Protein AF-A0A940TED7-F1 (afdb_monomer)

Foldseek 3Di:
DQQALLSDDPVPPPLCVFFVDPGRGPPPDPPPCVVVPDDPSNVCCVVPPSPLVDDPPPPDRPRDPSSVCSVCVSVVLVVVLVVLLVLLLLLLVLLVLQLLLLVLQVQLVVLCPPPHDPVSNVSSVVSNVSSVVSNLVSLVSLVVPDVLSVVLNVLVVLLVVLVVVCVVVVDPVSVVVSLVSVLSSLLSVLQSVLVNCCVQDNVLSVLSVVLNVLQSVLSVCVVCLVVVCVVCVVVPPVNVVSVVVSVVSNVVSSVSSSVSSVVSSVSSNVSSVNSRD

Solvent-accessible surface area (backbone atoms only — not comparable to full-atom values): 14625 Å² total; per-residue (Å²): 132,71,69,15,79,82,66,52,61,64,90,76,39,76,60,32,80,70,33,64,50,89,58,61,65,53,62,89,62,89,79,67,59,87,81,49,88,80,40,73,54,61,53,47,34,67,77,65,41,88,52,51,87,53,48,86,89,73,81,64,72,78,62,45,71,65,59,75,39,58,85,53,45,62,61,51,50,48,50,52,34,52,49,51,28,53,51,22,50,45,50,22,50,25,33,53,32,42,47,53,16,51,53,24,38,54,49,13,58,61,34,54,39,88,86,49,59,76,71,40,39,54,52,11,51,52,25,40,53,51,14,53,53,29,42,52,54,20,43,60,63,37,42,85,74,40,72,42,30,43,52,16,48,54,31,46,53,50,21,51,53,27,49,53,49,17,69,75,67,66,36,64,69,44,41,53,51,19,53,53,33,44,52,54,15,52,51,31,41,29,52,28,53,15,61,71,26,47,86,76,40,55,68,60,14,53,50,32,52,55,45,37,57,54,41,53,50,36,51,51,51,60,73,47,37,68,63,49,44,66,65,24,62,81,52,56,70,58,36,56,54,54,51,53,51,51,52,52,50,40,50,52,40,52,52,52,49,45,53,50,35,54,53,50,23,53,50,25,53,50,49,32,58,55,59,48,82

Structure (mmCIF, N/CA/C/O backbone):
data_AF-A0A940TED7-F1
#
_entry.id   AF-A0A940TED7-F1
#
loop_
_atom_site.group_PDB
_atom_site.id
_atom_site.type_symbol
_atom_site.label_atom_id
_atom_site.label_alt_id
_atom_site.label_comp_id
_atom_site.label_asym_id
_atom_site.label_entity_id
_atom_site.label_seq_id
_atom_site.pdbx_PDB_ins_code
_atom_site.Cartn_x
_atom_site.Cartn_y
_atom_site.Cartn_z
_atom_site.occupancy
_atom_site.B_iso_or_equiv
_atom_site.auth_seq_id
_atom_site.auth_comp_id
_atom_site.auth_asym_id
_atom_site.auth_atom_id
_atom_site.pdbx_PDB_model_num
ATOM 1 N N . MET A 1 1 ? 35.240 -1.780 -45.747 1.00 37.94 1 MET A N 1
ATOM 2 C CA . MET A 1 1 ? 35.500 -2.424 -44.438 1.00 37.94 1 MET A CA 1
ATOM 3 C C . MET A 1 1 ? 34.366 -2.046 -43.488 1.00 37.94 1 MET A C 1
ATOM 5 O O . MET A 1 1 ? 34.163 -0.860 -43.283 1.00 37.94 1 MET A O 1
ATOM 9 N N . LYS A 1 2 ? 33.570 -3.001 -42.979 1.00 49.69 2 LYS A N 1
ATOM 10 C CA . LYS A 1 2 ? 32.495 -2.706 -42.006 1.00 49.69 2 LYS A CA 1
ATOM 11 C C . LYS A 1 2 ? 33.137 -2.453 -40.626 1.00 49.69 2 LYS A C 1
ATOM 13 O O . LYS A 1 2 ? 33.656 -3.392 -40.028 1.00 49.69 2 LYS A O 1
ATOM 18 N N . GLU A 1 3 ? 33.125 -1.208 -40.140 1.00 48.56 3 GLU A N 1
ATOM 19 C CA . GLU A 1 3 ? 33.692 -0.810 -38.827 1.00 48.56 3 GLU A CA 1
ATOM 20 C C . GLU A 1 3 ? 32.965 -1.446 -37.626 1.00 48.56 3 GLU A C 1
ATOM 22 O O . GLU A 1 3 ? 33.520 -1.571 -36.536 1.00 48.56 3 GLU A O 1
ATOM 27 N N . SER A 1 4 ? 31.716 -1.873 -37.816 1.00 54.31 4 SER A N 1
ATOM 28 C CA . SER A 1 4 ? 30.869 -2.463 -36.780 1.00 54.31 4 SER A CA 1
ATOM 29 C C . SER A 1 4 ? 30.086 -3.664 -37.314 1.00 54.31 4 SER A C 1
ATOM 31 O O . SER A 1 4 ? 29.808 -3.764 -38.513 1.00 54.31 4 SER A O 1
ATOM 33 N N . ILE A 1 5 ? 29.674 -4.557 -36.411 1.00 52.44 5 ILE A N 1
ATOM 34 C CA . ILE A 1 5 ? 28.882 -5.761 -36.737 1.00 52.44 5 ILE A CA 1
ATOM 35 C C . ILE A 1 5 ? 27.509 -5.385 -37.337 1.00 52.44 5 ILE A C 1
ATOM 37 O O . ILE A 1 5 ? 26.945 -6.124 -38.144 1.00 52.44 5 ILE A O 1
ATOM 41 N N . CYS A 1 6 ? 26.979 -4.204 -36.998 1.00 53.28 6 CYS A N 1
ATOM 42 C CA . CYS A 1 6 ? 25.727 -3.681 -37.549 1.00 53.28 6 CYS A CA 1
ATOM 43 C C . CYS A 1 6 ? 25.898 -2.877 -38.854 1.00 53.28 6 CYS A C 1
ATOM 45 O O . CYS A 1 6 ? 24.900 -2.438 -39.420 1.00 53.28 6 CYS A O 1
ATOM 47 N N . GLY A 1 7 ? 27.129 -2.682 -39.347 1.00 55.06 7 GLY A N 1
ATOM 48 C CA . GLY A 1 7 ? 27.414 -1.945 -40.584 1.00 55.06 7 GLY A CA 1
ATOM 49 C C . GLY A 1 7 ? 27.275 -0.419 -40.485 1.00 55.06 7 GLY A C 1
ATOM 50 O O . GLY A 1 7 ? 27.446 0.257 -41.494 1.00 55.06 7 GLY A O 1
ATOM 51 N N . LYS A 1 8 ? 26.990 0.129 -39.294 1.00 57.09 8 LYS A N 1
ATOM 52 C CA . LYS A 1 8 ? 26.880 1.577 -39.025 1.00 57.09 8 LYS A CA 1
ATOM 53 C C . LYS A 1 8 ? 28.090 2.069 -38.235 1.00 57.09 8 LYS A C 1
ATOM 55 O O . LYS A 1 8 ? 28.520 1.390 -37.303 1.00 57.09 8 LYS A O 1
ATOM 60 N N . SER A 1 9 ? 28.637 3.239 -38.557 1.00 57.00 9 SER A N 1
ATOM 61 C CA . SER A 1 9 ? 29.777 3.756 -37.793 1.00 57.00 9 SER A CA 1
ATOM 62 C C . SER A 1 9 ? 29.352 4.093 -36.362 1.00 57.00 9 SER A C 1
ATOM 64 O O . SER A 1 9 ? 28.375 4.807 -36.127 1.00 57.00 9 SER A O 1
ATOM 66 N N . CYS A 1 10 ? 30.068 3.541 -35.382 1.00 55.16 10 CYS A N 1
ATOM 67 C CA . CYS A 1 10 ? 29.720 3.716 -33.976 1.00 55.16 10 CYS A CA 1
ATOM 68 C C . CYS A 1 10 ? 29.953 5.162 -33.502 1.00 55.16 10 CYS A C 1
ATOM 70 O O . CYS A 1 10 ? 29.303 5.590 -32.553 1.00 55.16 10 CYS A O 1
ATOM 72 N N . SER A 1 11 ? 30.856 5.911 -34.144 1.00 55.47 11 SER A N 1
ATOM 73 C CA . SER A 1 11 ? 31.136 7.327 -33.854 1.00 55.47 11 SER A CA 1
ATOM 74 C C . SER A 1 11 ? 29.992 8.260 -34.266 1.00 55.47 11 SER A C 1
ATOM 76 O O . SER A 1 11 ? 29.779 9.274 -33.612 1.00 55.47 11 SER A O 1
ATOM 78 N N . LEU A 1 12 ? 29.218 7.886 -35.290 1.00 54.84 12 LEU A N 1
ATOM 79 C CA . LEU A 1 12 ? 28.071 8.647 -35.805 1.00 54.84 12 LEU A CA 1
ATOM 80 C C . LEU A 1 12 ? 26.735 8.257 -35.146 1.00 54.84 12 LEU A C 1
ATOM 82 O O . LEU A 1 12 ? 25.686 8.814 -35.465 1.00 54.84 12 LEU A O 1
ATOM 86 N N . CYS A 1 13 ? 26.744 7.285 -34.232 1.00 56.12 13 CYS A N 1
ATOM 87 C CA . CYS A 1 13 ? 25.541 6.841 -33.540 1.00 56.12 13 CYS A CA 1
ATOM 88 C C . CYS A 1 13 ? 25.190 7.818 -32.407 1.00 56.12 13 CYS A C 1
ATOM 90 O O . CYS A 1 13 ? 25.780 7.759 -31.328 1.00 56.12 13 CYS A O 1
ATOM 92 N N . GLY A 1 14 ? 24.201 8.690 -32.629 1.00 56.28 14 GLY A N 1
ATOM 93 C CA . GLY A 1 14 ? 23.725 9.652 -31.620 1.00 56.28 14 GLY A CA 1
ATOM 94 C C . GLY A 1 14 ? 23.227 9.007 -30.317 1.00 56.28 14 GLY A C 1
ATOM 95 O O . GLY A 1 14 ? 23.235 9.644 -29.264 1.00 56.28 14 GLY A O 1
ATOM 96 N N . ASP A 1 15 ? 22.865 7.724 -30.359 1.00 52.28 15 ASP A N 1
ATOM 97 C CA . ASP A 1 15 ? 22.437 6.951 -29.191 1.00 52.28 15 ASP A CA 1
ATOM 98 C C . ASP A 1 15 ? 23.617 6.467 -28.326 1.00 52.28 15 ASP A C 1
ATOM 100 O O . ASP A 1 15 ? 23.429 6.135 -27.156 1.00 52.28 15 ASP A O 1
ATOM 104 N N . LYS A 1 16 ? 24.851 6.464 -28.857 1.00 51.59 16 LYS A N 1
ATOM 105 C CA . LYS A 1 16 ? 26.061 6.055 -28.121 1.00 51.59 16 LYS A CA 1
ATOM 106 C C . LYS A 1 16 ? 26.310 6.952 -26.909 1.00 51.59 16 LYS A C 1
ATOM 108 O O . LYS A 1 16 ? 26.521 6.451 -25.809 1.00 51.59 16 LYS A O 1
ATOM 113 N N . ALA A 1 17 ? 26.255 8.267 -27.121 1.00 52.53 17 ALA A N 1
ATOM 114 C CA . ALA A 1 17 ? 26.469 9.264 -26.075 1.00 52.53 17 ALA A CA 1
ATOM 115 C C . ALA A 1 17 ? 25.285 9.355 -25.098 1.00 52.53 17 ALA A C 1
ATOM 117 O O . ALA A 1 17 ? 25.481 9.666 -23.929 1.00 52.53 17 ALA A O 1
ATOM 118 N N . LYS A 1 18 ? 24.062 9.056 -25.561 1.00 49.16 18 LYS A N 1
ATOM 119 C CA . LYS A 1 18 ? 22.839 9.147 -24.747 1.00 49.16 18 LYS A CA 1
ATOM 120 C C . LYS A 1 18 ? 22.645 7.982 -23.771 1.00 49.16 18 LYS A C 1
ATOM 122 O O . LYS A 1 18 ? 21.986 8.186 -22.759 1.00 49.16 18 LYS A O 1
ATOM 127 N N . PHE A 1 19 ? 23.188 6.795 -24.067 1.00 49.97 19 PHE A N 1
ATOM 128 C CA . PHE A 1 19 ? 22.916 5.564 -23.302 1.00 49.97 19 PHE A CA 1
ATOM 129 C C . PHE A 1 19 ? 24.167 4.765 -22.913 1.00 49.97 19 PHE A C 1
ATOM 131 O O . PHE A 1 19 ? 24.083 3.551 -22.746 1.00 49.97 19 PHE A O 1
ATOM 138 N N . GLY A 1 20 ? 25.350 5.392 -22.886 1.00 47.78 20 GLY A N 1
ATOM 139 C CA . GLY A 1 20 ? 26.586 4.734 -22.429 1.00 47.78 20 GLY A CA 1
ATOM 140 C C . GLY A 1 20 ? 26.982 3.472 -23.213 1.00 47.78 20 GLY A C 1
ATOM 141 O O . GLY A 1 20 ? 27.698 2.613 -22.702 1.00 47.78 20 GLY A O 1
ATOM 142 N N . CYS A 1 21 ? 26.514 3.308 -24.455 1.00 47.47 21 CYS A N 1
ATOM 143 C CA . CYS A 1 21 ? 26.731 2.075 -25.204 1.00 47.47 21 CYS A CA 1
ATOM 144 C C . CYS A 1 21 ? 28.183 1.981 -25.705 1.00 47.47 21 CYS A C 1
ATOM 146 O O . CYS A 1 21 ? 28.656 2.845 -26.439 1.00 47.47 21 CYS A O 1
ATOM 148 N N . THR A 1 22 ? 28.877 0.883 -25.392 1.00 50.38 22 THR A N 1
ATOM 149 C CA . THR A 1 22 ? 30.259 0.616 -25.848 1.00 50.38 22 THR A CA 1
ATOM 150 C C . THR A 1 22 ? 30.382 0.357 -27.357 1.00 50.38 22 THR A C 1
ATOM 152 O O . THR A 1 22 ? 31.485 0.390 -27.899 1.00 50.38 22 THR A O 1
ATOM 155 N N . GLY A 1 23 ? 29.256 0.187 -28.060 1.00 50.28 23 GLY A N 1
ATOM 156 C CA . GLY A 1 23 ? 29.201 -0.043 -29.503 1.00 50.28 23 GLY A CA 1
ATOM 157 C C . GLY A 1 23 ? 29.301 -1.516 -29.903 1.00 50.28 23 GLY A C 1
ATOM 158 O O . GLY A 1 23 ? 29.886 -2.335 -29.203 1.00 50.28 23 GLY A O 1
ATOM 159 N N . CYS A 1 24 ? 28.747 -1.864 -31.069 1.00 50.00 24 CYS A N 1
ATOM 160 C CA . CYS A 1 24 ? 28.963 -3.169 -31.711 1.00 50.00 24 CYS A CA 1
ATOM 161 C C . CYS A 1 24 ? 30.308 -3.161 -32.456 1.00 50.00 24 CYS A C 1
ATOM 163 O O . CYS A 1 24 ? 30.336 -3.260 -33.685 1.00 50.00 24 CYS A O 1
ATOM 165 N N . LEU A 1 25 ? 31.407 -2.930 -31.733 1.00 51.62 25 LEU A N 1
ATOM 166 C CA . LEU A 1 25 ? 32.742 -2.818 -32.320 1.00 51.62 25 LEU A CA 1
ATOM 167 C C . LEU A 1 25 ? 33.134 -4.137 -32.992 1.00 51.62 25 LEU A C 1
ATOM 169 O O . LEU A 1 25 ? 32.979 -5.213 -32.419 1.00 51.62 25 LEU A O 1
ATOM 173 N N . ASN A 1 26 ? 33.631 -4.043 -34.223 1.00 45.97 26 ASN A N 1
ATOM 174 C CA . ASN A 1 26 ? 34.127 -5.188 -34.971 1.00 45.97 26 ASN A CA 1
ATOM 175 C C . ASN A 1 26 ? 35.573 -5.463 -34.528 1.00 45.97 26 ASN A C 1
ATOM 177 O O . ASN A 1 26 ? 36.521 -5.092 -35.217 1.00 45.97 26 ASN A O 1
ATOM 181 N N . THR A 1 27 ? 35.784 -6.029 -33.337 1.00 43.56 27 THR A N 1
ATOM 182 C CA . THR A 1 27 ? 37.143 -6.413 -32.936 1.00 43.56 27 THR A CA 1
ATOM 183 C C . THR A 1 27 ? 37.536 -7.664 -33.712 1.00 43.56 27 THR A C 1
ATOM 185 O O . THR A 1 27 ? 37.128 -8.774 -33.369 1.00 43.56 27 THR A O 1
ATOM 188 N N . ARG A 1 28 ? 38.325 -7.488 -34.780 1.00 38.44 28 ARG A N 1
ATOM 189 C CA . ARG A 1 28 ? 39.119 -8.578 -35.359 1.00 38.44 28 ARG A CA 1
ATOM 190 C C . ARG A 1 28 ? 40.031 -9.098 -34.246 1.00 38.44 28 ARG A C 1
ATOM 192 O O . ARG A 1 28 ? 40.962 -8.410 -33.847 1.00 38.44 28 ARG A O 1
ATOM 199 N N . GLY A 1 29 ? 39.693 -10.265 -33.708 1.00 38.06 29 GLY A N 1
ATOM 200 C CA . GLY A 1 29 ? 40.273 -10.809 -32.482 1.00 38.06 29 GLY A CA 1
ATOM 201 C C . GLY A 1 29 ? 39.212 -10.897 -31.390 1.00 38.06 29 GLY A C 1
ATOM 202 O O . GLY A 1 29 ? 38.916 -9.921 -30.705 1.00 38.06 29 GLY A O 1
ATOM 203 N N . PHE A 1 30 ? 38.638 -12.089 -31.239 1.00 45.16 30 PHE A N 1
ATOM 204 C CA . PHE A 1 30 ? 37.586 -12.473 -30.291 1.00 45.16 30 PHE A CA 1
ATOM 205 C C . PHE A 1 30 ? 38.031 -12.439 -28.807 1.00 45.16 30 PHE A C 1
ATOM 207 O O . PHE A 1 30 ? 37.635 -13.291 -28.021 1.00 45.16 30 PHE A O 1
ATOM 214 N N . ALA A 1 31 ? 38.867 -11.481 -28.399 1.00 37.12 31 ALA A N 1
ATOM 215 C CA . ALA A 1 31 ? 39.511 -11.475 -27.084 1.00 37.12 31 ALA A CA 1
ATOM 216 C C . ALA A 1 31 ? 38.740 -10.703 -25.996 1.00 37.12 31 ALA A C 1
ATOM 218 O O . ALA A 1 31 ? 38.994 -10.915 -24.819 1.00 37.12 31 ALA A O 1
ATOM 219 N N . ASN A 1 32 ? 37.765 -9.854 -26.347 1.00 39.94 32 ASN A N 1
ATOM 220 C CA . ASN A 1 32 ? 37.0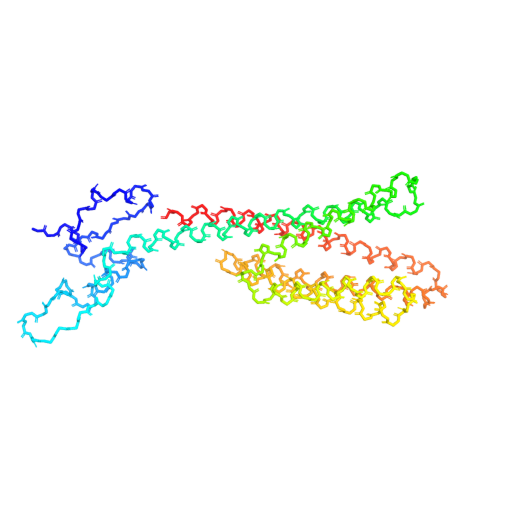30 -9.033 -25.366 1.00 39.94 32 ASN A CA 1
ATOM 221 C C . ASN A 1 32 ? 35.509 -9.265 -25.359 1.00 39.94 32 ASN A C 1
ATOM 223 O O . ASN A 1 32 ? 34.729 -8.385 -25.004 1.00 39.94 32 ASN A O 1
ATOM 227 N N . ILE A 1 33 ? 35.070 -10.485 -25.682 1.00 44.00 33 ILE A N 1
ATOM 228 C CA . ILE A 1 33 ? 33.656 -10.895 -25.592 1.00 44.00 33 ILE A CA 1
ATOM 229 C C . ILE A 1 33 ? 33.164 -10.990 -24.136 1.00 44.00 33 ILE A C 1
ATOM 231 O O . ILE A 1 33 ? 31.958 -10.954 -23.881 1.00 44.00 33 ILE A O 1
ATOM 235 N N . ALA A 1 34 ? 34.061 -10.988 -23.148 1.00 37.91 34 ALA A N 1
ATOM 236 C CA . ALA A 1 34 ? 33.687 -10.983 -21.734 1.00 37.91 34 ALA A CA 1
ATOM 237 C C . ALA A 1 34 ? 32.856 -9.747 -21.314 1.00 37.91 34 ALA A C 1
ATOM 239 O O . ALA A 1 34 ? 32.056 -9.846 -20.384 1.00 37.91 34 ALA A O 1
ATOM 240 N N . SER A 1 35 ? 32.951 -8.618 -22.033 1.00 41.56 35 SER A N 1
ATOM 241 C CA . SER A 1 35 ? 32.101 -7.433 -21.807 1.00 41.56 35 SER A CA 1
ATOM 242 C C . SER A 1 35 ? 30.802 -7.429 -22.636 1.00 41.56 35 SER A C 1
ATOM 244 O O . SER A 1 35 ? 29.943 -6.572 -22.442 1.00 41.56 35 SER A O 1
ATOM 246 N N . THR A 1 36 ? 30.611 -8.413 -23.528 1.00 43.25 36 THR A N 1
ATOM 247 C CA . THR A 1 36 ? 29.501 -8.492 -24.503 1.00 43.25 36 THR A CA 1
ATOM 248 C C . THR A 1 36 ? 28.316 -9.364 -24.075 1.00 43.25 36 THR A C 1
ATOM 250 O O . THR A 1 36 ? 27.506 -9.763 -24.913 1.00 43.25 36 THR A O 1
ATOM 253 N N . LYS A 1 37 ? 28.110 -9.594 -22.770 1.00 41.50 37 LYS A N 1
ATOM 254 C CA . LYS A 1 37 ? 26.894 -10.272 -22.262 1.00 41.50 37 LYS A CA 1
ATOM 255 C C . LYS A 1 37 ? 25.572 -9.540 -22.586 1.00 41.50 37 LYS A C 1
ATOM 257 O O . LYS A 1 37 ? 24.505 -10.038 -22.247 1.00 41.50 37 LYS A O 1
ATOM 262 N N . THR A 1 38 ? 25.607 -8.374 -23.234 1.00 50.75 38 THR A N 1
ATOM 263 C CA . THR A 1 38 ? 24.462 -7.461 -23.377 1.00 50.75 38 THR A CA 1
ATOM 264 C C . THR A 1 38 ? 24.015 -7.172 -24.814 1.00 50.75 38 THR A C 1
ATOM 266 O O . THR A 1 38 ? 22.993 -6.507 -24.981 1.00 50.75 38 THR A O 1
ATOM 269 N N . CYS A 1 39 ? 24.697 -7.660 -25.863 1.00 49.94 39 CYS A N 1
ATOM 270 C CA . CYS A 1 39 ? 24.289 -7.396 -27.254 1.00 49.94 39 CYS A CA 1
ATOM 271 C C . CYS A 1 39 ? 23.877 -8.675 -28.017 1.00 49.94 39 CYS A C 1
ATOM 273 O O . CYS A 1 39 ? 24.744 -9.412 -28.496 1.00 49.94 39 CYS A O 1
ATOM 275 N N . PRO A 1 40 ? 22.566 -8.915 -28.225 1.00 52.97 40 PRO A N 1
ATOM 276 C CA . PRO A 1 40 ? 22.059 -10.084 -28.952 1.00 52.97 40 PRO A CA 1
ATOM 277 C C . PRO A 1 40 ? 22.549 -10.199 -30.407 1.00 52.97 40 PRO A C 1
ATOM 279 O O . PRO A 1 40 ? 22.612 -11.303 -30.942 1.00 52.97 40 PRO A O 1
ATOM 282 N N . ILE A 1 41 ? 22.912 -9.080 -31.054 1.00 54.44 41 ILE A N 1
ATOM 283 C CA . ILE A 1 41 ? 23.462 -9.057 -32.424 1.00 54.44 41 ILE A CA 1
ATOM 284 C C . ILE A 1 41 ? 24.883 -9.606 -32.440 1.00 54.44 41 ILE A C 1
ATOM 286 O O . ILE A 1 41 ? 25.197 -10.445 -33.277 1.00 54.44 41 ILE A O 1
ATOM 290 N N . ALA A 1 42 ? 25.728 -9.140 -31.517 1.00 53.41 42 ALA A N 1
ATOM 291 C CA . ALA A 1 42 ? 27.108 -9.598 -31.400 1.00 53.41 42 ALA A CA 1
ATOM 292 C C . ALA A 1 42 ? 27.153 -11.088 -31.032 1.00 53.41 42 ALA A C 1
ATOM 294 O O . ALA A 1 42 ? 27.925 -11.834 -31.623 1.00 53.41 42 ALA A O 1
ATOM 295 N N . LEU A 1 43 ? 26.252 -11.538 -30.148 1.00 54.75 43 LEU A N 1
ATOM 296 C CA . LEU A 1 43 ? 26.096 -12.956 -29.825 1.00 54.75 43 LEU A CA 1
ATOM 297 C C . LEU A 1 43 ? 25.588 -13.777 -31.025 1.00 54.75 43 LEU A C 1
ATOM 299 O O . LEU A 1 43 ? 26.086 -14.874 -31.262 1.00 54.75 43 LEU A O 1
ATOM 303 N N . CYS A 1 44 ? 24.635 -13.257 -31.814 1.00 54.00 44 CYS A N 1
ATOM 304 C CA . CYS A 1 44 ? 24.185 -13.959 -33.021 1.00 54.00 44 CYS A CA 1
ATOM 305 C C . CYS A 1 44 ? 25.292 -14.043 -34.085 1.00 54.00 44 CYS A C 1
ATOM 307 O O . CYS A 1 44 ? 25.490 -15.107 -34.662 1.00 54.00 44 CYS A O 1
ATOM 309 N N . ALA A 1 45 ? 26.037 -12.957 -34.310 1.00 56.81 45 ALA A N 1
ATOM 310 C CA . ALA A 1 45 ? 27.154 -12.919 -35.255 1.00 56.81 45 ALA A CA 1
ATOM 311 C C . ALA A 1 45 ? 28.337 -13.794 -34.804 1.00 56.81 45 ALA A C 1
ATOM 313 O O . ALA A 1 45 ? 29.003 -14.393 -35.640 1.00 56.81 45 ALA A O 1
ATOM 314 N N . TYR A 1 46 ? 28.572 -13.914 -33.492 1.00 55.31 46 TYR A N 1
ATOM 315 C CA . TYR A 1 46 ? 29.551 -14.844 -32.924 1.00 55.31 46 TYR A CA 1
ATOM 316 C C . TYR A 1 46 ? 29.149 -16.304 -33.171 1.00 55.31 46 TYR A C 1
ATOM 318 O O . TYR A 1 46 ? 29.939 -17.080 -33.697 1.00 55.31 46 TYR A O 1
ATOM 326 N N . ASN A 1 47 ? 27.900 -16.662 -32.858 1.00 54.59 47 ASN A N 1
ATOM 327 C CA . ASN A 1 47 ? 27.424 -18.043 -32.968 1.00 54.59 47 ASN A CA 1
ATOM 328 C C . ASN A 1 47 ? 27.198 -18.510 -34.415 1.00 54.59 47 ASN A C 1
ATOM 330 O O . ASN A 1 47 ? 27.232 -19.710 -34.670 1.00 54.59 47 ASN A O 1
ATOM 334 N N . LYS A 1 48 ? 26.900 -17.597 -35.351 1.00 55.91 48 LYS A N 1
ATOM 335 C CA . LYS A 1 48 ? 26.514 -17.940 -36.734 1.00 55.91 48 LYS A CA 1
ATOM 336 C C . LYS A 1 48 ? 27.459 -17.404 -37.815 1.00 55.91 48 LYS A C 1
ATOM 338 O O . LYS A 1 48 ? 27.194 -17.612 -38.995 1.00 55.91 48 LYS A O 1
ATOM 343 N N . GLY A 1 49 ? 28.549 -16.745 -37.428 1.00 50.44 49 GLY A N 1
ATOM 344 C CA . GLY A 1 49 ? 29.469 -16.076 -38.346 1.00 50.44 49 GLY A CA 1
ATOM 345 C C . GLY A 1 49 ? 28.972 -14.697 -38.801 1.00 50.44 49 GLY A C 1
ATOM 346 O O . GLY A 1 49 ? 27.789 -14.358 -38.715 1.00 50.44 49 GLY A O 1
ATOM 347 N N . THR A 1 50 ? 29.903 -13.875 -39.292 1.00 50.34 50 THR A N 1
ATOM 348 C CA . THR A 1 50 ? 29.651 -12.499 -39.761 1.00 50.34 50 THR A CA 1
ATOM 349 C C . THR A 1 50 ? 28.763 -12.414 -41.005 1.00 50.34 50 THR A C 1
ATOM 351 O O . THR A 1 50 ? 28.205 -11.350 -41.273 1.00 50.34 50 THR A O 1
ATOM 354 N N . ASP A 1 51 ? 28.568 -13.530 -41.711 1.00 51.44 51 ASP A N 1
ATOM 355 C CA . ASP A 1 51 ? 27.806 -13.626 -42.961 1.00 51.44 51 ASP A CA 1
ATOM 356 C C . ASP A 1 51 ? 26.369 -14.116 -42.721 1.00 51.44 51 ASP A C 1
ATOM 358 O O 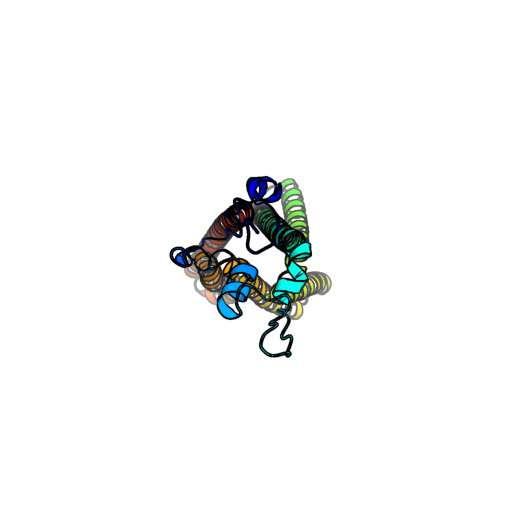. ASP A 1 51 ? 25.852 -15.017 -43.377 1.00 51.44 51 ASP A O 1
ATOM 362 N N . CYS A 1 52 ? 25.681 -13.480 -41.770 1.00 48.84 52 CYS A N 1
ATOM 363 C CA . CYS A 1 52 ? 24.256 -13.713 -41.504 1.00 48.84 52 CYS A CA 1
ATOM 364 C C . CYS A 1 52 ? 23.313 -13.163 -42.604 1.00 48.84 52 CYS A C 1
ATOM 366 O O . CYS A 1 52 ? 22.093 -13.270 -42.452 1.00 48.84 52 CYS A O 1
ATOM 368 N N . GLU A 1 53 ? 23.851 -12.561 -43.675 1.00 47.59 53 GLU A N 1
ATOM 369 C CA . GLU A 1 53 ? 23.097 -12.111 -44.858 1.00 47.59 53 GLU A CA 1
ATOM 370 C C . GLU A 1 53 ? 22.978 -13.215 -45.935 1.00 47.59 53 GLU A C 1
ATOM 372 O O . GLU A 1 53 ? 21.917 -13.313 -46.542 1.00 47.59 53 GLU A O 1
ATOM 377 N N . ALA A 1 54 ? 23.970 -14.105 -46.099 1.00 42.69 54 ALA A N 1
ATOM 378 C CA . ALA A 1 54 ? 23.888 -15.358 -46.871 1.00 42.69 54 ALA A CA 1
ATOM 379 C C . ALA A 1 54 ? 25.197 -16.166 -46.729 1.00 42.69 54 ALA A C 1
ATOM 381 O O . ALA A 1 54 ? 26.276 -15.622 -46.952 1.00 42.69 54 ALA A O 1
ATOM 382 N N . CYS A 1 55 ? 25.123 -17.472 -46.442 1.00 32.66 55 CYS A N 1
ATOM 383 C CA . CYS A 1 55 ? 26.273 -18.372 -46.593 1.00 32.66 55 CYS A CA 1
ATOM 384 C C . CYS A 1 55 ? 26.367 -18.816 -48.061 1.00 32.66 55 CYS A C 1
ATOM 386 O O . CYS A 1 55 ? 25.638 -19.710 -48.494 1.00 32.66 55 CYS A O 1
ATOM 388 N N . HIS A 1 56 ? 27.256 -18.189 -48.834 1.00 36.03 56 HIS A N 1
ATOM 389 C CA . HIS A 1 56 ? 27.445 -18.497 -50.259 1.00 36.03 56 HIS A CA 1
ATOM 390 C C . HIS A 1 56 ? 28.084 -19.871 -50.534 1.00 36.03 56 HIS A C 1
ATOM 392 O O . HIS A 1 56 ? 28.082 -20.310 -51.679 1.00 36.03 56 HIS A O 1
ATOM 398 N N . ALA A 1 57 ? 28.587 -20.572 -49.512 1.00 32.44 57 ALA A N 1
ATOM 399 C CA . ALA A 1 57 ? 29.228 -21.878 -49.673 1.00 32.44 57 ALA A CA 1
ATOM 400 C C . ALA A 1 57 ? 28.248 -23.069 -49.652 1.00 32.44 57 ALA A C 1
ATOM 402 O O . ALA A 1 57 ? 28.580 -24.124 -50.181 1.00 32.44 57 ALA A O 1
ATOM 403 N N . CYS A 1 58 ? 27.049 -22.919 -49.067 1.00 30.05 58 CYS A N 1
ATOM 404 C CA . CYS A 1 58 ? 26.144 -24.056 -48.823 1.00 30.05 58 CYS A CA 1
ATOM 405 C C . CYS A 1 58 ? 24.683 -23.842 -49.265 1.00 30.05 58 CYS A C 1
ATOM 407 O O . CYS A 1 58 ? 23.855 -24.707 -49.004 1.00 30.05 58 CYS A O 1
ATOM 409 N N . GLY A 1 59 ? 24.317 -22.714 -49.887 1.00 31.84 59 GLY A N 1
ATOM 410 C CA . GLY A 1 59 ? 22.984 -22.502 -50.486 1.00 31.84 59 GLY A CA 1
ATOM 411 C C . GLY A 1 59 ? 21.772 -22.477 -49.531 1.00 31.84 59 GLY A C 1
ATOM 412 O O . GLY A 1 59 ? 20.665 -22.186 -49.973 1.00 31.84 59 GLY A O 1
ATOM 413 N N . ILE A 1 60 ? 21.946 -22.731 -48.228 1.00 33.47 60 ILE A N 1
ATOM 414 C CA . ILE A 1 60 ? 20.861 -22.745 -47.235 1.00 33.47 60 ILE A CA 1
ATOM 415 C C . ILE A 1 60 ? 20.967 -21.502 -46.340 1.00 33.47 60 ILE A C 1
ATOM 417 O O . ILE A 1 60 ? 21.831 -21.395 -45.467 1.00 33.47 60 ILE A O 1
ATOM 421 N N . GLY A 1 61 ? 20.076 -20.535 -46.564 1.00 41.84 61 GLY A N 1
ATOM 422 C CA . GLY A 1 61 ? 20.027 -19.271 -45.828 1.00 41.84 61 GLY A CA 1
ATOM 423 C C . GLY A 1 61 ? 19.269 -19.370 -44.503 1.00 41.84 61 GLY A C 1
ATOM 424 O O . GLY A 1 61 ? 18.082 -19.057 -44.441 1.00 41.84 61 GLY A O 1
ATOM 425 N N . TYR A 1 62 ? 19.946 -19.712 -43.405 1.00 43.25 62 TYR A N 1
ATOM 426 C CA . TYR A 1 62 ? 19.387 -19.548 -42.055 1.00 43.25 62 TYR A CA 1
ATOM 427 C C . TYR A 1 62 ? 19.555 -18.101 -41.574 1.00 43.25 62 TYR A C 1
ATOM 429 O O . TYR A 1 62 ? 20.386 -17.806 -40.714 1.00 43.25 62 TYR A O 1
ATOM 437 N N . GLY A 1 63 ? 18.773 -17.173 -42.130 1.00 49.06 63 GLY A N 1
ATOM 438 C CA . GLY A 1 63 ? 18.810 -15.770 -41.711 1.00 49.06 63 GLY A CA 1
ATOM 439 C C . GLY A 1 63 ? 18.558 -15.631 -40.203 1.00 49.06 63 GLY A C 1
ATOM 440 O O . GLY A 1 63 ? 17.535 -16.084 -39.689 1.00 49.06 63 GLY A O 1
ATOM 441 N N . CYS A 1 64 ? 19.478 -15.001 -39.468 1.00 54.16 64 CYS A N 1
ATOM 442 C CA . CYS A 1 64 ? 19.263 -14.706 -38.052 1.00 54.16 64 CYS A CA 1
ATOM 443 C C . CYS A 1 64 ? 18.138 -13.666 -37.919 1.00 54.16 64 CYS A C 1
ATOM 445 O O . CYS A 1 64 ? 18.324 -12.504 -38.279 1.00 54.16 64 CYS A O 1
ATOM 447 N N . ASN A 1 65 ? 16.977 -14.057 -37.376 1.00 58.31 65 ASN A N 1
ATOM 448 C CA . ASN A 1 65 ? 15.845 -13.144 -37.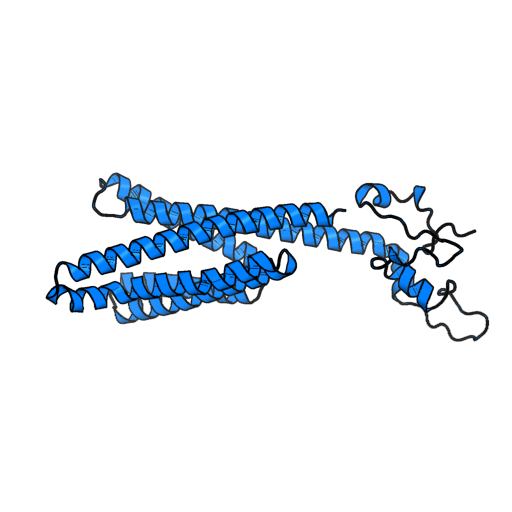140 1.00 58.31 65 ASN A CA 1
ATOM 449 C C . ASN A 1 65 ? 16.244 -11.918 -36.302 1.00 58.31 65 ASN A C 1
ATOM 451 O O . ASN A 1 65 ? 15.726 -10.826 -36.516 1.00 58.31 65 ASN A O 1
ATOM 455 N N . THR A 1 66 ? 17.212 -12.074 -35.397 1.00 55.44 66 THR A N 1
ATOM 456 C CA . THR A 1 66 ? 17.803 -10.972 -34.628 1.00 55.44 66 THR A CA 1
ATOM 457 C C . THR A 1 66 ? 18.592 -10.018 -35.531 1.00 55.44 66 THR A C 1
ATOM 459 O O . THR A 1 66 ? 18.435 -8.810 -35.414 1.00 55.44 66 THR A O 1
ATOM 462 N N . TYR A 1 67 ? 19.373 -10.526 -36.490 1.00 55.84 67 TYR A N 1
ATOM 463 C CA . TYR A 1 67 ? 20.122 -9.695 -37.442 1.00 55.84 67 TYR A CA 1
ATOM 464 C C . TYR A 1 67 ? 19.195 -8.935 -38.406 1.00 55.84 67 TYR A C 1
ATOM 466 O O . TYR A 1 67 ? 19.433 -7.764 -38.688 1.00 55.84 67 TYR A O 1
ATOM 474 N N . LYS A 1 68 ? 18.078 -9.547 -38.831 1.00 59.84 68 LYS A N 1
ATOM 475 C CA . LYS A 1 68 ? 17.045 -8.876 -39.648 1.00 59.84 68 LYS A CA 1
ATOM 476 C C . LYS A 1 68 ? 16.400 -7.673 -38.946 1.00 59.84 68 LYS A C 1
ATOM 478 O O . LYS A 1 68 ? 15.928 -6.763 -39.612 1.00 59.84 68 LYS A O 1
ATOM 483 N N . LYS A 1 69 ? 16.411 -7.638 -37.609 1.00 60.03 69 LYS A N 1
ATOM 484 C CA . LYS A 1 69 ? 15.896 -6.523 -36.794 1.00 60.03 69 LYS A CA 1
ATOM 485 C C . LYS A 1 69 ? 16.966 -5.485 -36.425 1.00 60.03 69 LYS A C 1
ATOM 487 O O . LYS A 1 69 ? 16.710 -4.641 -35.569 1.00 60.03 69 LYS A O 1
ATOM 492 N N . LYS A 1 70 ? 18.161 -5.526 -37.038 1.00 60.16 70 LYS A N 1
ATOM 493 C CA . LYS A 1 70 ? 19.287 -4.623 -36.714 1.00 60.16 70 LYS A CA 1
ATOM 494 C C . LYS A 1 70 ? 18.919 -3.140 -36.765 1.00 60.16 70 LYS A C 1
ATOM 496 O O . LYS A 1 70 ? 19.388 -2.384 -35.918 1.00 60.16 70 LYS A O 1
ATOM 501 N N . ASP A 1 71 ? 18.059 -2.745 -37.701 1.00 62.09 71 ASP A N 1
ATOM 502 C CA . ASP A 1 71 ? 17.681 -1.343 -37.896 1.00 62.09 71 ASP A CA 1
ATOM 503 C C . ASP A 1 71 ? 16.700 -0.823 -36.843 1.00 62.09 71 ASP A C 1
ATOM 505 O O . ASP A 1 71 ? 16.812 0.330 -36.439 1.00 62.09 71 ASP A O 1
ATOM 509 N N . ASN A 1 72 ? 15.830 -1.690 -36.318 1.00 65.38 72 ASN A N 1
ATOM 510 C CA . ASN A 1 72 ? 14.840 -1.330 -35.296 1.00 65.38 72 ASN A CA 1
ATOM 511 C C . ASN A 1 72 ? 15.329 -1.615 -33.867 1.00 65.38 72 ASN A C 1
ATOM 513 O O . ASN A 1 72 ? 14.642 -1.316 -32.891 1.00 65.38 72 ASN A O 1
ATOM 517 N N . MET A 1 73 ? 16.513 -2.209 -33.700 1.00 63.88 73 MET A N 1
ATOM 518 C CA . MET A 1 73 ? 16.972 -2.660 -32.387 1.00 63.88 73 MET A CA 1
ATOM 519 C C . MET A 1 73 ? 17.362 -1.520 -31.443 1.00 63.88 73 MET A C 1
ATOM 521 O O . MET A 1 73 ? 17.195 -1.660 -30.229 1.00 63.88 73 MET A O 1
ATOM 525 N N . SER A 1 74 ? 17.847 -0.393 -31.976 1.00 64.62 74 SER A N 1
ATOM 526 C CA . SER A 1 74 ? 18.103 0.812 -31.177 1.00 64.62 74 SER A CA 1
ATOM 527 C C . SER A 1 74 ? 16.795 1.409 -30.660 1.00 64.62 74 SER A C 1
ATOM 529 O O . SER A 1 74 ? 16.672 1.629 -29.457 1.00 64.62 74 SER A O 1
ATOM 531 N N . SER A 1 75 ? 15.784 1.565 -31.523 1.00 70.06 75 SER A N 1
ATOM 532 C CA . SER A 1 75 ? 14.459 2.064 -31.141 1.00 70.06 75 SER A CA 1
ATOM 533 C C . SER A 1 75 ? 13.726 1.117 -30.188 1.00 70.06 75 SER A C 1
ATOM 535 O O . SER A 1 75 ? 13.107 1.576 -29.234 1.00 70.06 75 SER A O 1
ATOM 537 N N . GLU A 1 76 ? 13.841 -0.204 -30.361 1.00 71.50 76 GLU A N 1
ATOM 538 C CA . GLU A 1 76 ? 13.276 -1.177 -29.416 1.00 71.50 76 GLU A CA 1
ATOM 539 C C . GLU A 1 76 ? 13.987 -1.148 -28.056 1.00 71.50 76 GLU A C 1
ATOM 541 O O . GLU A 1 76 ? 13.349 -1.270 -27.010 1.00 71.50 76 GLU A O 1
ATOM 546 N N . ARG A 1 77 ? 15.320 -1.006 -28.036 1.00 67.44 77 ARG A N 1
ATOM 547 C CA . ARG A 1 77 ? 16.075 -0.858 -26.783 1.00 67.44 77 ARG A CA 1
ATOM 548 C C . ARG A 1 77 ? 15.695 0.441 -26.080 1.00 67.44 77 ARG A C 1
ATOM 550 O O . ARG A 1 77 ? 15.467 0.411 -24.874 1.00 67.44 77 ARG A O 1
ATOM 557 N N . LEU A 1 78 ? 15.557 1.531 -26.831 1.00 69.12 78 LEU A N 1
ATOM 558 C CA . LEU A 1 78 ? 15.097 2.819 -26.328 1.00 69.12 78 LEU A CA 1
ATOM 559 C C . LEU A 1 78 ? 13.692 2.719 -25.731 1.00 69.12 78 LEU A C 1
ATOM 561 O O . LEU A 1 78 ? 13.484 3.142 -24.598 1.00 69.12 78 LEU A O 1
ATOM 565 N N . ALA A 1 79 ? 12.752 2.103 -26.450 1.00 78.06 79 ALA A N 1
ATOM 566 C CA . ALA A 1 79 ? 11.400 1.875 -25.957 1.00 78.06 79 ALA A CA 1
ATOM 567 C C . ALA A 1 79 ? 11.418 1.059 -24.656 1.00 78.06 79 ALA A C 1
ATOM 569 O O . ALA A 1 79 ? 10.803 1.464 -23.677 1.00 78.06 79 ALA A O 1
ATOM 570 N N . ARG A 1 80 ? 12.205 -0.026 -24.587 1.00 77.31 80 ARG A N 1
ATOM 571 C CA . ARG A 1 80 ? 12.356 -0.834 -23.362 1.00 77.31 80 ARG A CA 1
ATOM 572 C C . ARG A 1 80 ? 12.915 -0.032 -22.184 1.00 77.31 80 ARG A C 1
ATOM 574 O O . ARG A 1 80 ? 12.421 -0.183 -21.069 1.00 77.31 80 ARG A O 1
ATOM 581 N N . VAL A 1 81 ? 13.924 0.809 -22.413 1.00 77.00 81 VAL A N 1
ATOM 582 C CA . VAL A 1 81 ? 14.507 1.679 -21.376 1.00 77.00 81 VAL A CA 1
ATOM 583 C C . VAL A 1 81 ? 13.490 2.716 -20.897 1.00 77.00 81 VAL A C 1
ATOM 585 O O . VAL A 1 81 ? 13.305 2.882 -19.692 1.00 77.00 81 VAL A O 1
ATOM 588 N N . MET A 1 82 ? 12.787 3.372 -21.822 1.00 77.75 82 MET A N 1
ATOM 589 C CA . MET A 1 82 ? 11.759 4.367 -21.504 1.00 77.75 82 MET A CA 1
ATOM 590 C C . MET A 1 82 ? 10.581 3.751 -20.745 1.00 77.75 82 MET A C 1
ATOM 592 O O . MET A 1 82 ? 10.134 4.327 -19.755 1.00 77.75 82 MET A O 1
ATOM 596 N N . THR A 1 83 ? 10.119 2.563 -21.145 1.00 83.00 83 THR A N 1
ATOM 597 C CA . THR A 1 83 ? 9.066 1.829 -20.432 1.00 83.00 83 THR A CA 1
ATOM 598 C C . THR A 1 83 ? 9.502 1.502 -19.008 1.00 83.00 83 THR A C 1
ATOM 600 O O . THR A 1 83 ? 8.804 1.882 -18.072 1.00 83.00 83 THR A O 1
ATOM 603 N N . ARG A 1 84 ? 10.696 0.920 -18.814 1.00 80.12 84 ARG A N 1
ATOM 604 C CA . ARG A 1 84 ? 11.227 0.620 -17.469 1.00 80.12 84 ARG A CA 1
ATOM 605 C C . ARG A 1 84 ? 11.371 1.869 -16.604 1.00 80.12 84 ARG A C 1
ATOM 607 O O . ARG A 1 84 ? 11.075 1.831 -15.413 1.00 80.12 84 ARG A O 1
ATOM 614 N N . ARG A 1 85 ? 11.802 2.988 -17.192 1.00 81.81 85 ARG A N 1
ATOM 615 C CA . ARG A 1 85 ? 11.906 4.279 -16.498 1.00 81.81 85 ARG A CA 1
ATOM 616 C C . ARG A 1 85 ? 10.536 4.793 -16.061 1.00 81.81 85 ARG A C 1
ATOM 618 O O . ARG A 1 85 ? 10.387 5.231 -14.922 1.00 81.81 85 ARG A O 1
ATOM 625 N N . ASN A 1 86 ? 9.551 4.762 -16.954 1.00 86.00 86 ASN A N 1
ATOM 626 C CA . ASN A 1 86 ? 8.197 5.222 -16.656 1.00 86.00 86 ASN A CA 1
ATOM 627 C C . ASN A 1 86 ? 7.534 4.344 -15.590 1.00 86.00 86 ASN A C 1
ATOM 629 O O . ASN A 1 86 ? 6.909 4.875 -14.675 1.00 86.00 86 ASN A O 1
ATOM 633 N N . GLU A 1 87 ? 7.728 3.027 -15.659 1.00 85.81 87 GLU A N 1
ATOM 634 C CA . GLU A 1 87 ? 7.272 2.080 -14.637 1.00 85.81 87 GLU A CA 1
ATOM 635 C C . GLU A 1 87 ? 7.922 2.358 -13.279 1.00 85.81 87 GLU A C 1
ATOM 637 O O . GLU A 1 87 ? 7.218 2.522 -12.287 1.00 85.81 87 GLU A O 1
ATOM 642 N N . SER A 1 88 ? 9.247 2.509 -13.239 1.00 86.50 88 SER A N 1
ATOM 643 C CA . SER A 1 88 ? 9.997 2.866 -12.027 1.00 86.50 88 SER A CA 1
ATOM 644 C C . SER A 1 88 ? 9.518 4.190 -11.415 1.00 86.50 88 SER A C 1
ATOM 646 O O . SER A 1 88 ? 9.275 4.264 -10.209 1.00 86.50 88 SER A O 1
ATOM 648 N N . LYS A 1 89 ? 9.309 5.230 -12.234 1.00 88.75 89 LYS A N 1
ATOM 649 C CA . LYS A 1 89 ? 8.808 6.530 -11.766 1.00 88.75 89 LYS A CA 1
ATOM 650 C C . LYS A 1 89 ? 7.382 6.424 -11.227 1.00 88.75 89 LYS A C 1
ATOM 652 O O . LYS A 1 89 ? 7.055 7.051 -10.218 1.00 88.75 89 LYS A O 1
ATOM 657 N N . ARG A 1 90 ? 6.534 5.632 -11.886 1.00 89.69 90 ARG A N 1
ATOM 658 C CA . ARG A 1 90 ? 5.160 5.372 -11.446 1.00 89.69 90 ARG A CA 1
ATOM 659 C C . ARG A 1 90 ? 5.142 4.639 -10.105 1.00 89.69 90 ARG A C 1
ATOM 661 O O . ARG A 1 90 ? 4.443 5.088 -9.205 1.00 89.69 90 ARG A O 1
ATOM 668 N N . LEU A 1 91 ? 5.952 3.590 -9.946 1.00 89.56 91 LEU A N 1
ATOM 669 C CA . LEU A 1 91 ? 6.123 2.860 -8.684 1.00 89.56 91 LEU A CA 1
ATOM 670 C C . LEU A 1 91 ? 6.603 3.790 -7.561 1.00 89.56 91 LEU A C 1
ATOM 672 O O . LEU A 1 91 ? 5.991 3.837 -6.499 1.00 89.56 91 LEU A O 1
ATOM 676 N N . SER A 1 92 ? 7.642 4.590 -7.816 1.00 91.25 92 SER A N 1
ATOM 677 C CA . SER A 1 92 ? 8.158 5.584 -6.863 1.00 91.25 92 SER A CA 1
ATOM 678 C C . SER A 1 92 ? 7.078 6.578 -6.421 1.00 91.25 92 SER A C 1
ATOM 680 O O . SER A 1 92 ? 6.894 6.827 -5.227 1.00 91.25 92 SER A O 1
ATOM 682 N N . THR A 1 93 ? 6.305 7.094 -7.380 1.00 92.75 93 THR A N 1
ATOM 683 C CA . THR A 1 93 ? 5.193 8.015 -7.107 1.00 92.75 93 THR A CA 1
ATOM 684 C C . THR A 1 93 ? 4.124 7.338 -6.251 1.00 92.75 93 THR A C 1
ATOM 686 O O . THR A 1 93 ? 3.686 7.914 -5.258 1.00 92.75 93 THR A O 1
ATOM 689 N N . ALA A 1 94 ? 3.754 6.100 -6.579 1.00 92.88 94 ALA A N 1
ATOM 690 C CA . ALA A 1 94 ? 2.748 5.341 -5.848 1.00 92.88 94 ALA A CA 1
ATOM 691 C C . ALA A 1 94 ? 3.169 5.056 -4.393 1.00 92.88 94 ALA A C 1
ATOM 693 O O . ALA A 1 94 ? 2.377 5.279 -3.481 1.00 92.88 94 ALA A O 1
ATOM 694 N N . PHE A 1 95 ? 4.432 4.685 -4.143 1.00 93.06 95 PHE A N 1
ATOM 695 C CA . PHE A 1 95 ? 4.961 4.570 -2.775 1.00 93.06 95 PHE A CA 1
ATOM 696 C C . PHE A 1 95 ? 5.005 5.920 -2.043 1.00 93.06 95 PHE A C 1
ATOM 698 O O . PHE A 1 95 ? 4.775 5.973 -0.837 1.00 93.06 95 PHE A O 1
ATOM 705 N N . GLY A 1 96 ? 5.244 7.026 -2.755 1.00 91.88 96 GLY A N 1
ATOM 706 C CA . GLY A 1 96 ? 5.109 8.376 -2.202 1.00 91.88 96 GLY A CA 1
ATOM 707 C C . GLY A 1 96 ? 3.688 8.684 -1.715 1.00 91.88 96 GLY A C 1
ATOM 708 O O . GLY A 1 96 ? 3.521 9.224 -0.622 1.00 91.88 96 GLY A O 1
ATOM 709 N N . LEU A 1 97 ? 2.672 8.294 -2.491 1.00 94.56 97 LEU A N 1
ATOM 710 C CA . LEU A 1 97 ? 1.263 8.443 -2.112 1.00 94.56 97 LEU A CA 1
ATOM 711 C C . LEU A 1 97 ? 0.893 7.561 -0.915 1.00 94.56 97 LEU A C 1
ATOM 713 O O . LEU A 1 97 ? 0.184 8.033 -0.032 1.00 94.56 97 LEU A O 1
ATOM 717 N N . ILE A 1 98 ? 1.415 6.329 -0.839 1.00 93.25 98 ILE A N 1
ATOM 718 C CA . ILE A 1 98 ? 1.222 5.445 0.323 1.00 93.25 98 ILE A CA 1
ATOM 719 C C . ILE A 1 98 ? 1.760 6.096 1.600 1.00 93.25 98 ILE A C 1
ATOM 721 O O . ILE A 1 98 ? 1.077 6.093 2.619 1.00 93.25 98 ILE A O 1
ATOM 725 N N . ILE A 1 99 ? 2.963 6.680 1.560 1.00 93.19 99 ILE A N 1
ATOM 726 C CA . ILE A 1 99 ? 3.545 7.348 2.736 1.00 93.19 99 ILE A CA 1
ATOM 727 C C . ILE A 1 99 ? 2.609 8.454 3.228 1.00 93.19 99 ILE A C 1
ATOM 729 O O . ILE A 1 99 ? 2.303 8.517 4.417 1.00 93.19 99 ILE A O 1
ATOM 733 N N . LEU A 1 100 ? 2.121 9.298 2.315 1.00 94.56 100 LEU A N 1
ATOM 734 C CA . LEU A 1 100 ? 1.200 10.374 2.670 1.00 94.56 100 LEU A CA 1
ATOM 735 C C . LEU A 1 100 ? -0.141 9.828 3.186 1.00 94.56 100 LEU A C 1
ATOM 737 O O . LEU A 1 100 ? -0.663 10.341 4.171 1.00 94.56 100 LEU A O 1
ATOM 741 N N . SER A 1 101 ? -0.660 8.759 2.577 1.00 93.88 101 SER A N 1
ATOM 742 C CA . SER A 1 101 ? -1.875 8.075 3.029 1.00 93.88 101 SER A CA 1
ATOM 743 C C . SER A 1 101 ? -1.743 7.569 4.468 1.00 93.88 101 SER A C 1
ATOM 745 O O . SER A 1 101 ? -2.632 7.816 5.282 1.00 93.88 101 SER A O 1
ATOM 747 N N . VAL A 1 102 ? -0.619 6.935 4.818 1.00 90.50 102 VAL A N 1
ATOM 748 C CA . VAL A 1 102 ? -0.360 6.423 6.175 1.00 90.50 102 VAL A CA 1
ATOM 749 C C . VAL A 1 102 ? -0.245 7.567 7.174 1.00 90.50 102 VAL A C 1
ATOM 751 O O . VAL A 1 102 ? -0.809 7.482 8.260 1.00 90.50 102 VAL A O 1
ATOM 754 N N . VAL A 1 103 ? 0.447 8.652 6.815 1.00 91.00 103 VAL A N 1
ATOM 755 C CA . VAL A 1 103 ? 0.563 9.839 7.677 1.00 91.00 103 VAL A CA 1
ATOM 756 C C . VAL A 1 103 ? -0.815 10.432 7.970 1.00 91.00 103 VAL A C 1
ATOM 758 O O . VAL A 1 103 ? -1.113 10.727 9.125 1.00 91.00 103 VAL A O 1
ATOM 761 N N . LEU A 1 104 ? -1.675 10.555 6.954 1.00 93.12 104 LEU A N 1
ATOM 762 C CA . LEU A 1 104 ? -3.046 11.029 7.139 1.00 93.12 104 LEU A CA 1
ATOM 763 C C . LEU A 1 104 ? -3.896 10.057 7.966 1.00 93.12 104 LEU A C 1
ATOM 765 O O . LEU A 1 104 ? -4.689 10.506 8.788 1.00 93.12 104 LEU A O 1
ATOM 769 N N . ASN A 1 105 ? -3.703 8.746 7.807 1.00 89.81 105 ASN A N 1
ATOM 770 C CA . ASN A 1 105 ? -4.399 7.742 8.612 1.00 89.81 105 ASN A CA 1
ATOM 771 C C . ASN A 1 105 ? -4.010 7.850 10.097 1.00 89.81 105 ASN A C 1
ATOM 773 O O . ASN A 1 105 ? -4.873 7.931 10.965 1.00 89.81 105 ASN A O 1
ATOM 777 N N . VAL A 1 106 ? -2.708 7.956 10.391 1.00 87.00 106 VAL A N 1
ATOM 778 C CA . VAL A 1 106 ? -2.207 8.160 11.760 1.00 87.00 106 VAL A CA 1
ATOM 779 C C . VAL A 1 106 ? -2.730 9.475 12.340 1.00 87.00 106 VAL A C 1
ATOM 781 O O . VAL A 1 106 ? -3.172 9.502 13.486 1.00 87.00 106 VAL A O 1
ATOM 784 N N . LEU A 1 107 ? -2.726 10.557 11.557 1.00 88.62 107 LEU A N 1
ATOM 785 C CA . LEU A 1 107 ? -3.271 11.846 11.982 1.00 88.62 107 LEU A CA 1
ATOM 786 C C . LEU A 1 107 ? -4.769 11.751 12.305 1.00 88.62 107 LEU A C 1
ATOM 788 O O . LEU A 1 107 ? -5.196 12.241 13.349 1.00 88.62 107 LEU A O 1
ATOM 792 N N . SER A 1 108 ? -5.547 11.094 11.439 1.00 90.00 108 SER A N 1
ATOM 793 C CA . SER A 1 108 ? -6.966 10.804 11.665 1.00 90.00 108 SER A CA 1
ATOM 794 C C . SER A 1 108 ? -7.172 10.028 12.964 1.00 90.00 108 SER A C 1
ATOM 796 O O . SER A 1 108 ? -7.952 10.450 13.817 1.00 90.00 108 SER A O 1
ATOM 798 N N . ALA A 1 109 ? -6.414 8.947 13.165 1.00 84.94 109 ALA A N 1
ATOM 799 C CA . ALA A 1 109 ? -6.513 8.111 14.353 1.00 84.94 109 ALA A CA 1
ATOM 800 C C . ALA A 1 109 ? -6.196 8.887 15.641 1.00 84.94 109 ALA A C 1
ATOM 802 O O . ALA A 1 109 ? -6.929 8.757 16.616 1.00 84.94 109 ALA A O 1
ATOM 803 N N . VAL A 1 110 ? -5.150 9.723 15.644 1.00 85.06 110 VAL A N 1
ATOM 804 C CA . VAL A 1 110 ? -4.754 10.536 16.808 1.00 85.06 110 VAL A CA 1
ATOM 805 C C . VAL A 1 110 ? -5.802 11.601 17.131 1.00 85.06 110 VAL A C 1
ATOM 807 O O . VAL A 1 110 ? -6.230 11.706 18.278 1.00 85.06 110 VAL A O 1
ATOM 810 N N . LEU A 1 111 ? -6.243 12.375 16.136 1.00 85.88 111 LEU A N 1
ATOM 811 C CA . LEU A 1 111 ? -7.219 13.455 16.335 1.00 85.88 111 LEU A CA 1
ATOM 812 C C . LEU A 1 111 ? -8.645 12.936 16.571 1.00 85.88 111 LEU A C 1
ATOM 814 O O . LEU A 1 111 ? -9.476 13.638 17.146 1.00 85.88 111 LEU A O 1
ATOM 818 N N . GLY A 1 112 ? -8.933 11.711 16.127 1.00 79.75 112 GLY A N 1
ATOM 819 C CA . GLY A 1 112 ? -10.204 11.024 16.331 1.00 79.75 112 GLY A CA 1
ATOM 820 C C . GLY A 1 112 ? -10.399 10.504 17.755 1.00 79.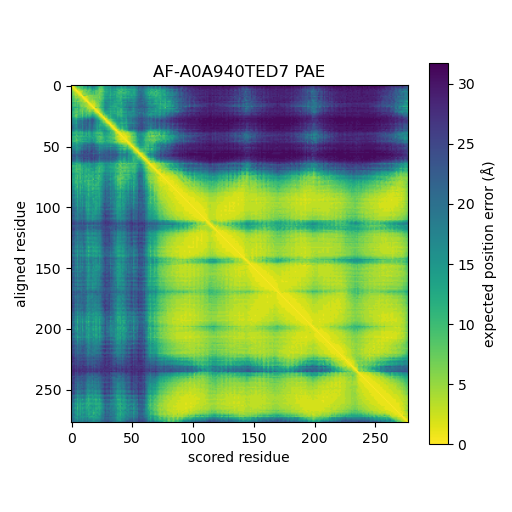75 112 GLY A C 1
ATOM 821 O O . GLY A 1 112 ? -11.536 10.234 18.151 1.00 79.75 112 GLY A O 1
ATOM 822 N N . VAL A 1 113 ? -9.327 10.401 18.552 1.00 77.81 113 VAL A N 1
ATOM 823 C CA . VAL A 1 113 ? -9.437 10.062 19.975 1.00 77.81 113 VAL A CA 1
ATOM 824 C C . VAL A 1 113 ? -10.223 11.166 20.682 1.00 77.81 113 VAL A C 1
ATOM 826 O O . VAL A 1 113 ? -9.947 12.352 20.516 1.00 77.81 113 VAL A O 1
ATOM 829 N N . GLY A 1 114 ? -11.195 10.784 21.515 1.00 70.00 114 GLY A N 1
ATOM 830 C CA . GLY A 1 114 ? -12.119 11.698 22.204 1.00 70.00 114 GLY A CA 1
ATOM 831 C C . GLY A 1 114 ? -11.496 12.699 23.192 1.00 70.00 114 GLY A C 1
ATOM 832 O O . GLY A 1 114 ? -12.236 13.316 23.948 1.00 70.00 114 GLY A O 1
ATOM 833 N N . LEU A 1 115 ? -10.170 12.848 23.198 1.00 78.06 115 LEU A N 1
ATOM 834 C CA . LEU A 1 115 ? -9.403 13.793 24.011 1.00 78.06 115 LEU A CA 1
ATOM 835 C C . LEU A 1 115 ? -9.268 15.178 23.356 1.00 78.06 115 LEU A C 1
ATOM 837 O O . LEU A 1 115 ? -8.913 16.136 24.037 1.00 78.06 115 LEU A O 1
ATOM 841 N N . PHE A 1 116 ? -9.533 15.291 22.052 1.00 83.06 116 PHE A N 1
ATOM 842 C CA . PHE A 1 116 ? -9.413 16.545 21.309 1.00 83.06 116 PHE A CA 1
ATOM 843 C C . PHE A 1 116 ? -10.763 17.267 21.141 1.00 83.06 116 PHE A C 1
ATOM 845 O O . PHE A 1 116 ? -11.820 16.620 21.132 1.00 83.06 116 PHE A O 1
ATOM 852 N N . PRO A 1 117 ? -10.749 18.608 20.992 1.00 86.00 117 PRO A N 1
ATOM 853 C CA . PRO A 1 117 ? -11.961 19.403 20.816 1.00 86.00 117 PRO A CA 1
ATOM 854 C C . PRO A 1 117 ? -12.692 19.068 19.502 1.00 86.00 117 PRO A C 1
ATOM 856 O O . PRO A 1 117 ? -12.164 18.390 18.617 1.00 86.00 117 PRO A O 1
ATOM 859 N N . SER A 1 118 ? -13.947 19.503 19.376 1.00 83.50 118 SER A N 1
ATOM 860 C CA . SER A 1 118 ? -14.843 19.077 18.287 1.00 83.50 118 SER A CA 1
ATOM 861 C C . SER A 1 118 ? -14.331 19.431 16.882 1.00 83.50 118 SER A C 1
ATOM 863 O O . SER A 1 118 ? -14.520 18.667 15.938 1.00 83.50 118 SER A O 1
ATOM 865 N N . GLU A 1 119 ? -13.597 20.532 16.762 1.00 86.44 119 GLU A N 1
ATOM 866 C CA . GLU A 1 119 ? -12.961 21.028 15.545 1.00 86.44 119 GLU A CA 1
ATOM 867 C C . GLU A 1 119 ? -11.869 20.065 15.064 1.00 86.44 119 GLU A C 1
ATOM 869 O O .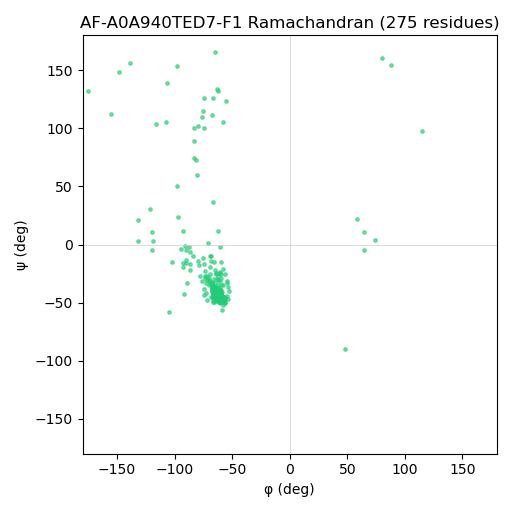 GLU A 1 119 ? -11.742 19.801 13.867 1.00 86.44 119 GLU A O 1
ATOM 874 N N . ALA A 1 120 ? -11.130 19.459 15.999 1.00 86.31 120 ALA A N 1
ATOM 875 C CA . ALA A 1 120 ? -10.119 18.454 15.688 1.00 86.31 120 ALA A CA 1
ATOM 876 C C . ALA A 1 120 ? -10.742 17.175 15.107 1.00 86.31 120 ALA A C 1
ATOM 878 O O . ALA A 1 120 ? -10.132 16.535 14.253 1.00 86.31 120 ALA A O 1
ATOM 879 N N . LYS A 1 121 ? -11.985 16.838 15.481 1.00 85.50 121 LYS A N 1
ATOM 880 C CA . LYS A 1 121 ? -12.713 15.697 14.894 1.00 85.50 121 LYS A CA 1
ATOM 881 C C . LYS A 1 121 ? -13.070 15.937 13.428 1.00 85.50 121 LYS A C 1
ATOM 883 O O . LYS A 1 121 ? -13.092 14.992 12.642 1.00 85.50 121 LYS A O 1
ATOM 888 N N . THR A 1 122 ? -13.326 17.186 13.036 1.00 87.94 122 THR A N 1
ATOM 889 C CA . THR A 1 122 ? -13.521 17.548 11.623 1.00 87.94 122 THR A CA 1
ATOM 890 C C . THR A 1 122 ? -12.228 17.357 10.836 1.00 87.94 122 THR A C 1
ATOM 892 O O . THR A 1 122 ? -12.248 16.755 9.763 1.00 87.94 122 THR A O 1
ATOM 895 N N . VAL A 1 123 ? -11.092 17.787 11.395 1.00 90.12 123 VAL A N 1
ATOM 896 C CA . VAL A 1 123 ? -9.766 17.559 10.796 1.00 90.12 123 VAL A CA 1
ATOM 897 C C . VAL A 1 123 ? -9.450 16.063 10.702 1.00 90.12 123 VAL A C 1
ATOM 899 O O . VAL A 1 123 ? -8.970 15.616 9.663 1.00 90.12 123 VAL A O 1
ATOM 902 N N . ALA A 1 124 ? -9.785 15.276 11.728 1.00 89.62 124 ALA A N 1
ATOM 903 C CA . ALA A 1 124 ? -9.612 13.824 11.723 1.00 89.62 124 ALA A CA 1
ATOM 904 C C . ALA A 1 124 ? -10.357 13.167 10.551 1.00 89.62 124 ALA A C 1
ATOM 906 O O . ALA A 1 124 ? -9.763 12.429 9.772 1.00 89.62 124 ALA A O 1
ATOM 907 N N . LYS A 1 125 ? -11.638 13.514 10.358 1.00 88.62 125 LYS A N 1
ATOM 908 C CA . LYS A 1 125 ? -12.441 13.014 9.231 1.00 88.62 125 LYS A CA 1
ATOM 909 C C . LYS A 1 125 ? -11.859 13.418 7.877 1.00 88.62 125 LYS A C 1
ATOM 911 O O . LYS A 1 125 ? -11.807 12.599 6.968 1.00 88.62 125 LYS A O 1
ATOM 916 N N . LEU A 1 126 ? -11.408 14.666 7.729 1.00 91.19 126 LEU A N 1
ATOM 917 C CA . LEU A 1 126 ? -10.763 15.124 6.492 1.00 91.19 126 LEU A CA 1
ATOM 918 C C . LEU A 1 126 ? -9.477 14.341 6.199 1.00 91.19 126 LEU A C 1
ATOM 920 O O . LEU A 1 126 ? -9.243 13.960 5.051 1.00 91.19 126 LEU A O 1
ATOM 924 N N . ALA A 1 127 ? -8.671 14.069 7.226 1.00 92.56 127 ALA A N 1
ATOM 925 C CA . ALA A 1 127 ? -7.476 13.245 7.101 1.00 92.56 127 ALA A CA 1
ATOM 926 C C . ALA A 1 127 ? -7.827 11.796 6.718 1.00 92.56 127 ALA A C 1
ATOM 928 O O . ALA A 1 127 ? -7.178 11.233 5.840 1.00 92.56 127 ALA A O 1
ATOM 929 N N . ASP A 1 128 ? -8.891 11.223 7.285 1.00 90.12 128 ASP A N 1
ATOM 930 C CA . ASP A 1 128 ? -9.379 9.885 6.932 1.00 90.12 128 ASP A CA 1
ATOM 931 C C . ASP A 1 128 ? -9.801 9.786 5.458 1.00 90.12 128 ASP A C 1
ATOM 933 O O . ASP A 1 128 ? -9.340 8.915 4.714 1.00 90.12 128 ASP A O 1
ATOM 937 N N . TYR A 1 129 ? -10.613 10.736 4.986 1.00 90.00 129 TYR A N 1
ATOM 938 C CA . TYR A 1 129 ? -11.010 10.795 3.579 1.00 90.00 129 TYR A CA 1
ATOM 939 C C . TYR A 1 129 ? -9.803 10.982 2.658 1.00 90.00 129 TYR A C 1
ATOM 941 O O . TYR A 1 129 ? -9.677 10.280 1.653 1.00 90.00 129 TYR A O 1
ATOM 949 N N . GLY A 1 130 ? -8.884 11.886 3.013 1.00 91.81 130 GLY A N 1
ATOM 950 C CA . GLY A 1 130 ? -7.648 12.096 2.264 1.00 91.81 130 GLY A CA 1
ATOM 951 C C . GLY A 1 130 ? -6.790 10.830 2.192 1.00 91.81 130 GLY A C 1
ATOM 952 O O . GLY A 1 130 ? -6.291 10.486 1.120 1.00 91.81 130 GLY A O 1
ATOM 953 N N . SER A 1 131 ? -6.669 10.094 3.300 1.00 93.31 131 SER A N 1
ATOM 954 C CA . SER A 1 131 ? -5.944 8.822 3.364 1.00 93.31 131 SER A CA 1
ATOM 955 C C . SER A 1 131 ? -6.524 7.789 2.395 1.00 93.31 131 SER A C 1
ATOM 957 O O . SER A 1 131 ? -5.772 7.215 1.600 1.00 93.31 131 SER A O 1
ATOM 959 N N . ASN A 1 132 ? -7.850 7.618 2.393 1.00 89.94 132 ASN A N 1
ATOM 960 C CA . ASN A 1 132 ? -8.554 6.685 1.511 1.00 89.94 132 ASN A CA 1
ATOM 961 C C . ASN A 1 132 ? -8.413 7.054 0.026 1.00 89.94 132 ASN A C 1
ATOM 963 O O . ASN A 1 132 ? -8.153 6.184 -0.807 1.00 89.94 132 ASN A O 1
ATOM 967 N N . VAL A 1 133 ? -8.515 8.344 -0.317 1.00 92.75 133 VAL A N 1
ATOM 968 C CA . VAL A 1 133 ? -8.322 8.826 -1.697 1.00 92.75 133 VAL A CA 1
ATOM 969 C C . VAL A 1 133 ? -6.897 8.551 -2.182 1.00 92.75 133 VAL A C 1
ATOM 971 O O . VAL A 1 133 ? -6.705 8.058 -3.295 1.00 92.75 133 VAL A O 1
ATOM 974 N N . LEU A 1 134 ? -5.889 8.828 -1.352 1.00 94.44 134 LEU A N 1
ATOM 975 C CA . LEU A 1 134 ? -4.489 8.572 -1.696 1.00 94.44 134 LEU A CA 1
ATOM 976 C C . LEU A 1 134 ? -4.190 7.075 -1.818 1.00 94.44 134 LEU A C 1
ATOM 978 O O . LEU A 1 134 ? -3.476 6.672 -2.740 1.00 94.44 134 LEU A O 1
ATOM 982 N N . GLN A 1 135 ? -4.761 6.253 -0.936 1.00 90.38 135 GLN A N 1
ATOM 983 C CA . GLN A 1 135 ? -4.642 4.799 -1.004 1.00 90.38 135 GLN A CA 1
ATOM 984 C C . GLN A 1 135 ? -5.236 4.275 -2.314 1.00 90.38 135 GLN A C 1
ATOM 986 O O . GLN A 1 135 ? -4.562 3.544 -3.041 1.00 90.38 135 GLN A O 1
ATOM 991 N N . PHE A 1 136 ? -6.441 4.717 -2.676 1.00 90.19 136 PHE A N 1
ATOM 992 C CA . PHE A 1 136 ? -7.077 4.354 -3.939 1.00 90.19 136 PHE A CA 1
ATOM 993 C C . PHE A 1 136 ? -6.252 4.793 -5.158 1.00 90.19 136 PHE A C 1
ATOM 995 O O . PHE A 1 136 ? -5.999 3.993 -6.062 1.00 90.19 136 PHE A O 1
ATOM 1002 N N . ALA A 1 137 ? -5.756 6.034 -5.160 1.00 92.38 137 ALA A N 1
ATOM 1003 C CA . ALA A 1 137 ? -4.892 6.544 -6.222 1.00 92.38 137 ALA A CA 1
ATOM 1004 C C . ALA A 1 137 ? -3.608 5.708 -6.365 1.00 92.38 137 ALA A C 1
ATOM 1006 O O . ALA A 1 137 ? -3.208 5.369 -7.483 1.00 92.38 137 ALA A O 1
ATOM 1007 N N . SER A 1 138 ? -2.988 5.318 -5.244 1.00 91.56 138 SER A N 1
ATOM 1008 C CA . SER A 1 138 ? -1.811 4.446 -5.249 1.00 91.56 138 SER A CA 1
ATOM 1009 C C . SER A 1 138 ? -2.128 3.063 -5.833 1.00 91.56 138 SER A C 1
ATOM 1011 O O . SER A 1 138 ? -1.395 2.582 -6.697 1.00 91.56 138 SER A O 1
ATOM 1013 N N . LEU A 1 139 ? -3.263 2.458 -5.465 1.00 89.12 139 LEU A N 1
ATOM 1014 C CA . LEU A 1 139 ? -3.684 1.145 -5.960 1.00 89.12 139 LEU A CA 1
ATOM 1015 C C . LEU A 1 139 ? -3.953 1.160 -7.467 1.00 89.12 139 LEU A C 1
ATOM 1017 O O . LEU A 1 139 ? -3.528 0.240 -8.163 1.00 89.12 139 LEU A O 1
ATOM 1021 N N . ILE A 1 140 ? -4.554 2.226 -8.004 1.00 88.75 140 ILE A N 1
ATOM 1022 C CA . ILE A 1 140 ? -4.694 2.420 -9.459 1.00 88.75 140 ILE A CA 1
ATOM 1023 C C . ILE A 1 140 ? -3.316 2.487 -10.128 1.00 88.75 140 ILE A C 1
ATOM 1025 O O . ILE A 1 140 ? -3.083 1.879 -11.181 1.00 88.75 140 ILE A O 1
ATOM 1029 N N . MET A 1 141 ? -2.359 3.192 -9.518 1.00 88.81 141 MET A N 1
ATOM 1030 C CA . MET A 1 141 ? -0.994 3.228 -10.035 1.00 88.81 141 MET A CA 1
ATOM 1031 C C . MET A 1 141 ? -0.330 1.846 -10.009 1.00 88.81 141 MET A C 1
ATOM 1033 O O . MET A 1 141 ? 0.457 1.562 -10.907 1.00 88.81 141 MET A O 1
ATOM 1037 N N . PHE A 1 142 ? -0.682 0.955 -9.090 1.00 87.19 142 PHE A N 1
ATOM 1038 C CA . PHE A 1 142 ? -0.153 -0.408 -9.075 1.00 87.19 142 PHE A CA 1
ATOM 1039 C C . PHE A 1 142 ? -0.969 -1.433 -9.878 1.00 87.19 142 PHE A C 1
ATOM 1041 O O . PHE A 1 142 ? -0.452 -2.499 -10.213 1.00 87.19 142 PHE A O 1
ATOM 1048 N N . PHE A 1 143 ? -2.213 -1.115 -10.244 1.00 81.25 143 PHE A N 1
ATOM 1049 C CA . PHE A 1 143 ? -3.164 -2.047 -10.863 1.00 81.25 143 PHE A CA 1
ATOM 1050 C C . PHE 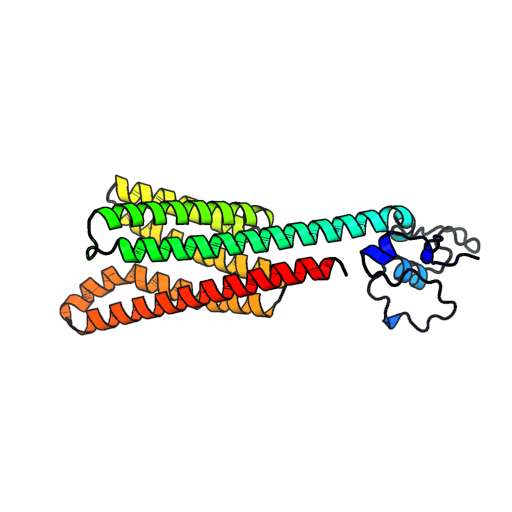A 1 143 ? -2.633 -2.730 -12.134 1.00 81.25 143 PHE A C 1
ATOM 1052 O O . PHE A 1 14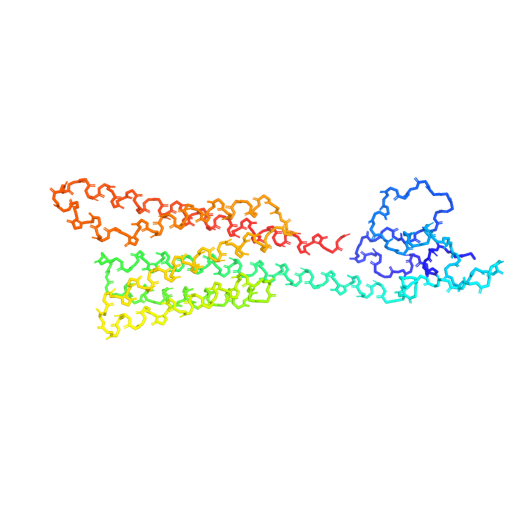3 ? -2.955 -3.884 -12.421 1.00 81.25 143 PHE A O 1
ATOM 1059 N N . THR A 1 144 ? -1.797 -2.031 -12.905 1.00 76.44 144 THR A N 1
ATOM 1060 C CA . THR A 1 144 ? -1.218 -2.563 -14.148 1.00 76.44 144 THR A CA 1
ATOM 1061 C C . THR A 1 144 ? 0.069 -3.356 -13.932 1.00 76.44 144 THR A C 1
ATOM 1063 O O . THR A 1 144 ? 0.591 -3.899 -14.897 1.00 76.44 144 THR A O 1
ATOM 1066 N N . HIS A 1 145 ? 0.616 -3.381 -12.715 1.00 76.25 145 HIS A N 1
ATOM 1067 C CA . HIS A 1 145 ? 1.939 -3.941 -12.449 1.00 76.25 145 HIS A CA 1
ATOM 1068 C C . HIS A 1 145 ? 1.891 -5.421 -12.066 1.00 76.25 145 HIS A C 1
ATOM 1070 O O . HIS A 1 145 ? 2.695 -6.203 -12.558 1.00 76.25 145 HIS A O 1
ATOM 1076 N N . SER A 1 146 ? 0.934 -5.824 -11.226 1.00 79.12 146 SER A N 1
ATOM 1077 C CA . SER A 1 146 ? 0.812 -7.216 -10.787 1.00 79.12 146 SER A CA 1
ATOM 1078 C C . SER A 1 146 ? -0.640 -7.606 -10.526 1.00 79.12 146 SER A C 1
ATOM 1080 O O . SER A 1 146 ? -1.456 -6.794 -10.085 1.00 79.12 146 SER A O 1
ATOM 1082 N N . ASN A 1 147 ? -0.966 -8.879 -10.764 1.00 84.62 147 ASN A N 1
ATOM 1083 C CA . ASN A 1 147 ? -2.278 -9.435 -10.426 1.00 84.62 147 ASN A CA 1
ATOM 1084 C C . ASN A 1 147 ? -2.528 -9.422 -8.908 1.00 84.62 147 ASN A C 1
ATOM 1086 O O . ASN A 1 147 ? -3.683 -9.327 -8.490 1.00 84.62 147 ASN A O 1
ATOM 1090 N N . TYR A 1 148 ? -1.469 -9.434 -8.089 1.00 85.50 148 TYR A N 1
ATOM 1091 C CA . TYR A 1 148 ? -1.585 -9.291 -6.637 1.00 85.50 148 TYR A CA 1
ATOM 1092 C C . TYR A 1 148 ? -2.167 -7.925 -6.240 1.00 85.50 148 TYR A C 1
ATOM 1094 O O . TYR A 1 148 ? -3.050 -7.873 -5.387 1.00 85.50 148 TYR A O 1
ATOM 1102 N N . TYR A 1 149 ? -1.800 -6.833 -6.926 1.00 88.88 149 TYR A N 1
ATOM 1103 C CA . TYR A 1 149 ? -2.411 -5.519 -6.678 1.00 88.88 149 TYR A CA 1
ATOM 1104 C C . TYR A 1 149 ? -3.872 -5.447 -7.104 1.00 88.88 149 TYR A C 1
ATOM 1106 O O . TYR A 1 149 ? -4.664 -4.791 -6.433 1.00 88.88 149 TYR A O 1
ATOM 1114 N N . LYS A 1 150 ? -4.258 -6.141 -8.182 1.00 89.62 150 LYS A N 1
ATOM 1115 C CA . L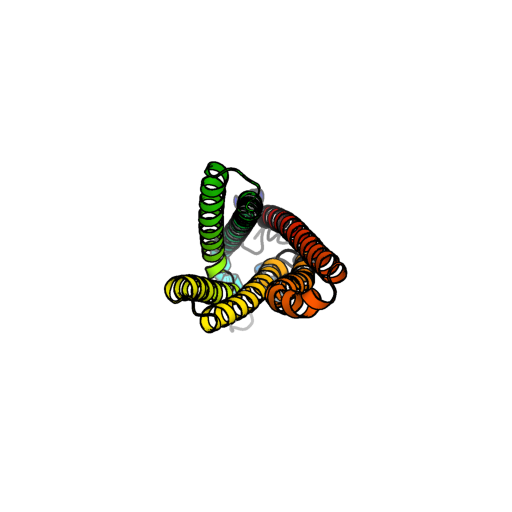YS A 1 150 ? -5.675 -6.241 -8.566 1.00 89.62 150 LYS A CA 1
ATOM 1116 C C . LYS A 1 150 ? -6.475 -6.922 -7.463 1.00 89.62 150 LYS A C 1
ATOM 1118 O O . LYS A 1 150 ? -7.503 -6.404 -7.042 1.00 89.62 150 LYS A O 1
ATOM 1123 N N . LYS A 1 151 ? -5.967 -8.050 -6.955 1.00 90.56 151 LYS A N 1
ATOM 1124 C CA . LYS A 1 151 ? -6.567 -8.775 -5.830 1.00 90.56 151 LYS A CA 1
ATOM 1125 C C . LYS A 1 151 ? -6.678 -7.888 -4.587 1.00 90.56 151 LYS A C 1
ATOM 1127 O O . LYS A 1 151 ? -7.757 -7.823 -4.008 1.00 90.56 151 LYS A O 1
ATOM 1132 N N . ALA A 1 152 ? -5.606 -7.185 -4.215 1.00 90.31 152 ALA A N 1
ATOM 1133 C CA . ALA A 1 152 ? -5.611 -6.255 -3.085 1.00 90.31 152 ALA A CA 1
ATOM 1134 C C . ALA A 1 152 ? -6.657 -5.143 -3.269 1.00 90.31 152 ALA A C 1
ATOM 1136 O O . ALA A 1 152 ? -7.440 -4.884 -2.364 1.00 90.31 152 ALA A O 1
ATOM 1137 N N . MET A 1 153 ? -6.746 -4.550 -4.464 1.00 90.38 153 MET A N 1
ATOM 1138 C CA . MET A 1 153 ? -7.729 -3.507 -4.764 1.00 90.38 153 MET A CA 1
ATOM 1139 C C . MET A 1 153 ? -9.172 -4.014 -4.664 1.00 90.38 153 MET A C 1
ATOM 1141 O O . MET A 1 153 ? -10.006 -3.342 -4.064 1.00 90.38 153 MET A O 1
ATOM 1145 N N . TYR A 1 154 ? -9.484 -5.193 -5.215 1.00 92.00 154 TYR A N 1
ATOM 1146 C CA . TYR A 1 154 ? -10.833 -5.758 -5.107 1.00 92.00 154 TYR A CA 1
ATOM 1147 C C . TYR A 1 154 ? -11.210 -6.070 -3.657 1.00 92.00 154 TYR A C 1
ATOM 1149 O O . TYR A 1 154 ? -12.319 -5.748 -3.241 1.00 92.00 154 TYR A O 1
ATOM 1157 N N . LEU A 1 155 ? -10.292 -6.650 -2.878 1.00 92.06 155 LEU A N 1
ATOM 1158 C CA . LEU A 1 155 ? -10.531 -6.943 -1.463 1.00 92.06 155 LEU A CA 1
ATOM 1159 C C . LEU A 1 155 ? -10.708 -5.667 -0.633 1.00 92.06 155 LEU A C 1
ATOM 1161 O O . LEU A 1 155 ? -11.592 -5.623 0.216 1.00 92.06 155 LEU A O 1
ATOM 1165 N N . TRP A 1 156 ? -9.937 -4.620 -0.925 1.00 90.56 156 TRP A N 1
ATOM 1166 C CA . TRP A 1 156 ? -10.081 -3.312 -0.287 1.00 90.56 156 TRP A CA 1
ATOM 1167 C C . TRP A 1 156 ? -11.416 -2.632 -0.631 1.00 90.56 156 TRP A C 1
ATOM 1169 O O . TRP A 1 156 ? -12.073 -2.067 0.236 1.00 90.56 156 TRP A O 1
ATOM 1179 N N . LEU A 1 157 ? -11.889 -2.733 -1.878 1.00 91.75 157 LEU A N 1
ATOM 1180 C CA . LEU A 1 157 ? -13.221 -2.229 -2.239 1.00 91.75 157 LEU A CA 1
ATOM 1181 C C . LEU A 1 157 ? -14.338 -2.993 -1.513 1.00 91.75 157 LEU A C 1
ATOM 1183 O O . LEU A 1 157 ? -15.293 -2.379 -1.040 1.00 91.75 157 LEU A O 1
ATOM 1187 N N . VAL A 1 158 ? -14.210 -4.318 -1.395 1.00 93.25 158 VAL A N 1
ATOM 1188 C CA . VAL A 1 158 ? -15.146 -5.146 -0.619 1.00 93.25 158 VAL A CA 1
ATOM 1189 C C . VAL A 1 158 ? -15.141 -4.736 0.855 1.00 93.25 158 VAL A C 1
ATOM 1191 O O . VAL A 1 158 ? -16.208 -4.576 1.439 1.00 93.25 158 VAL A O 1
ATOM 1194 N N . GLU A 1 159 ? -13.967 -4.505 1.442 1.00 90.12 159 GLU A N 1
ATOM 1195 C CA . GLU A 1 159 ? -13.813 -3.996 2.809 1.00 90.12 159 GLU A CA 1
ATOM 1196 C C . GLU A 1 159 ? -14.557 -2.667 3.019 1.00 90.12 159 GLU A C 1
ATOM 1198 O O . GLU A 1 159 ? -15.301 -2.537 3.993 1.00 90.12 159 GLU A O 1
ATOM 1203 N N . ILE A 1 160 ? -14.438 -1.705 2.096 1.00 88.44 160 ILE A N 1
ATOM 1204 C CA . ILE A 1 160 ? -15.166 -0.426 2.180 1.00 88.44 160 ILE A CA 1
ATOM 1205 C C . ILE A 1 160 ? -16.675 -0.651 2.157 1.00 88.44 160 ILE A C 1
ATOM 1207 O O . ILE A 1 160 ? -17.394 -0.105 2.993 1.00 88.44 160 ILE A O 1
ATOM 1211 N N . VAL A 1 161 ? -17.165 -1.465 1.218 1.00 93.25 161 VAL A N 1
ATOM 1212 C CA . VAL A 1 161 ? -18.599 -1.765 1.103 1.00 93.25 161 VAL A CA 1
ATOM 1213 C C . VAL A 1 161 ? -19.116 -2.413 2.385 1.00 93.25 161 VAL A C 1
ATOM 1215 O O . VAL A 1 161 ? -20.161 -2.012 2.892 1.00 93.25 161 VAL A O 1
ATOM 1218 N N . LEU A 1 162 ? -18.373 -3.370 2.945 1.00 93.06 162 LEU A N 1
ATOM 1219 C CA . LEU A 1 162 ? -18.724 -4.026 4.204 1.00 93.06 162 LEU A CA 1
ATOM 1220 C C . LEU A 1 162 ? -18.693 -3.052 5.385 1.00 93.06 162 LEU A C 1
ATOM 1222 O O . LEU A 1 162 ? -19.574 -3.109 6.237 1.00 93.06 162 LEU A O 1
ATOM 1226 N N . THR A 1 163 ? -17.739 -2.123 5.413 1.00 87.00 163 THR A N 1
ATOM 1227 C CA . THR A 1 163 ? -17.647 -1.088 6.453 1.00 87.00 163 THR A CA 1
ATOM 1228 C C . THR A 1 163 ? -18.861 -0.158 6.413 1.00 87.00 163 THR A C 1
ATOM 1230 O O . THR A 1 163 ? -19.501 0.073 7.440 1.00 87.00 163 THR A O 1
ATOM 1233 N N . VAL A 1 164 ? -19.248 0.315 5.224 1.00 89.44 164 VAL A N 1
ATOM 1234 C CA . VAL A 1 164 ? -20.452 1.143 5.034 1.00 89.44 164 VAL A CA 1
ATOM 1235 C C . VAL A 1 164 ? -21.714 0.360 5.390 1.00 89.44 164 VAL A C 1
ATOM 1237 O O . VAL A 1 164 ? -22.565 0.858 6.125 1.00 89.44 164 VAL A O 1
ATOM 1240 N N . LEU A 1 165 ? -21.832 -0.885 4.924 1.00 92.38 165 LEU A N 1
ATOM 1241 C CA . LEU A 1 165 ? -22.984 -1.735 5.215 1.00 92.38 165 LEU A CA 1
ATOM 1242 C C . LEU A 1 165 ? -23.109 -2.018 6.717 1.00 92.38 165 LEU A C 1
ATOM 1244 O O . LEU A 1 165 ? -24.211 -1.968 7.261 1.00 92.38 165 LEU A O 1
ATOM 1248 N N . SER A 1 166 ? -21.993 -2.263 7.405 1.00 90.88 166 SER A N 1
ATOM 1249 C CA . SER A 1 166 ? -21.959 -2.418 8.858 1.00 90.88 166 SER A CA 1
ATOM 1250 C C . SER A 1 166 ? -22.426 -1.149 9.568 1.00 90.88 166 SER A C 1
ATOM 1252 O O . SER A 1 166 ? -23.168 -1.250 10.540 1.00 90.88 166 SER A O 1
ATOM 1254 N N . ALA A 1 167 ? -22.022 0.033 9.097 1.00 87.44 167 ALA A N 1
ATOM 1255 C CA . ALA A 1 167 ? -22.436 1.304 9.686 1.00 87.44 167 ALA A CA 1
ATOM 1256 C C . ALA A 1 167 ? -23.936 1.586 9.483 1.00 87.44 167 ALA A C 1
ATOM 1258 O O . ALA A 1 167 ? -24.588 2.099 10.387 1.00 87.44 167 ALA A O 1
ATOM 1259 N N . LEU A 1 168 ? -24.492 1.222 8.322 1.00 92.25 168 LEU A N 1
ATOM 1260 C CA . LEU A 1 168 ? -25.914 1.412 8.007 1.00 92.25 168 LEU A CA 1
ATOM 1261 C C . LEU A 1 168 ? -26.825 0.418 8.733 1.00 92.25 168 LEU A C 1
ATOM 1263 O O . LEU A 1 168 ? -27.924 0.773 9.145 1.00 92.25 168 LEU A O 1
ATOM 1267 N N . THR A 1 169 ? -26.388 -0.835 8.858 1.00 94.25 169 THR A N 1
ATOM 1268 C CA . THR A 1 169 ? -27.202 -1.915 9.442 1.00 94.25 169 THR A CA 1
ATOM 1269 C C . THR A 1 169 ? -26.981 -2.097 10.940 1.00 94.25 169 THR A C 1
ATOM 1271 O O . THR A 1 169 ? -27.789 -2.748 11.595 1.00 94.25 169 THR A O 1
ATOM 1274 N N . GLY A 1 170 ? -25.862 -1.602 11.479 1.00 89.75 170 GLY A N 1
ATOM 1275 C CA . GLY A 1 170 ? -25.402 -1.929 12.831 1.00 89.75 170 GLY A CA 1
ATOM 1276 C C . GLY A 1 170 ? -25.025 -3.406 13.015 1.00 89.75 170 GLY A C 1
ATOM 1277 O O . GLY A 1 170 ? -24.847 -3.856 14.146 1.00 89.75 170 GLY A O 1
ATOM 1278 N N . SER A 1 171 ? -24.930 -4.190 11.933 1.00 92.00 171 SER A N 1
ATOM 1279 C CA . SER A 1 171 ? -24.731 -5.637 12.018 1.00 92.00 171 SER A CA 1
ATOM 1280 C C . SER A 1 171 ? -23.297 -5.993 12.395 1.00 92.00 171 SER A C 1
ATOM 1282 O O . SER A 1 171 ? -22.363 -5.820 11.610 1.00 92.00 171 SER A O 1
ATOM 1284 N N . LEU A 1 172 ? -23.138 -6.594 13.576 1.00 86.50 172 LEU A N 1
ATOM 1285 C CA . LEU A 1 172 ? -21.856 -7.121 14.045 1.00 86.50 172 LEU A CA 1
ATOM 1286 C C . LEU A 1 172 ? -21.301 -8.205 13.108 1.00 86.50 172 LEU A C 1
ATOM 1288 O O . LEU A 1 172 ? -20.094 -8.280 12.906 1.00 86.50 172 LEU A O 1
ATOM 1292 N N . ILE A 1 173 ? -22.168 -9.026 12.505 1.00 89.81 173 ILE A N 1
ATOM 1293 C CA . ILE A 1 173 ? -21.747 -10.077 11.565 1.00 89.81 173 ILE A CA 1
ATOM 1294 C C . ILE A 1 173 ? -21.080 -9.442 10.340 1.00 89.81 173 ILE A C 1
ATOM 1296 O O . ILE A 1 173 ? -20.008 -9.878 9.924 1.00 89.81 173 ILE A O 1
ATOM 1300 N N . VAL A 1 174 ? -21.681 -8.380 9.794 1.00 91.44 174 VAL A N 1
ATOM 1301 C CA . VAL A 1 174 ? -21.108 -7.640 8.661 1.00 91.44 174 VAL A CA 1
ATOM 1302 C C . VAL A 1 174 ? -19.779 -6.994 9.058 1.00 91.44 174 VAL A C 1
ATOM 1304 O O . VAL A 1 174 ? -18.819 -7.091 8.294 1.00 91.44 174 VAL A O 1
ATOM 1307 N N . ALA A 1 175 ? -19.685 -6.420 10.264 1.00 87.12 175 ALA A N 1
ATOM 1308 C CA . ALA A 1 175 ? -18.436 -5.868 10.792 1.00 87.12 175 ALA A CA 1
ATOM 1309 C C . ALA A 1 175 ? -17.313 -6.920 10.833 1.00 87.12 175 ALA A C 1
ATOM 1311 O O . ALA A 1 175 ? -16.207 -6.673 10.355 1.00 87.12 175 ALA A O 1
ATOM 1312 N N . VAL A 1 176 ? -17.603 -8.118 11.355 1.00 88.94 176 VAL A N 1
ATOM 1313 C CA . VAL A 1 176 ? -16.631 -9.220 11.460 1.00 88.94 176 VAL A CA 1
ATOM 1314 C C . VAL A 1 176 ? -16.166 -9.684 10.079 1.00 88.94 176 VAL A C 1
ATOM 1316 O O . VAL A 1 176 ? -14.967 -9.868 9.868 1.00 88.94 176 VAL A O 1
ATOM 1319 N N . ILE A 1 177 ? -17.080 -9.826 9.114 1.00 91.62 177 ILE A N 1
ATOM 1320 C CA . ILE A 1 177 ? -16.716 -10.165 7.729 1.00 91.62 177 ILE A CA 1
ATOM 1321 C C . ILE A 1 177 ? -15.840 -9.059 7.121 1.00 91.62 177 ILE A C 1
ATOM 1323 O O . ILE A 1 177 ? -14.858 -9.367 6.447 1.00 91.62 177 ILE A O 1
ATOM 1327 N N . GLY A 1 178 ? -16.144 -7.786 7.402 1.00 90.69 178 GLY A N 1
ATOM 1328 C CA . GLY A 1 178 ? -15.332 -6.636 6.993 1.00 90.69 178 GLY A CA 1
ATOM 1329 C C . GLY A 1 178 ? -13.895 -6.716 7.506 1.00 90.69 178 GLY A C 1
ATOM 1330 O O . GLY A 1 178 ? -12.955 -6.589 6.727 1.00 90.69 178 GLY A O 1
ATOM 1331 N N . VAL A 1 179 ? -13.713 -7.033 8.788 1.00 89.06 179 VAL A N 1
ATOM 1332 C CA . VAL A 1 179 ? -12.386 -7.211 9.403 1.00 89.06 179 VAL A CA 1
ATOM 1333 C C . VAL A 1 179 ? -11.608 -8.368 8.765 1.00 89.06 179 VAL A C 1
ATOM 1335 O O . VAL A 1 179 ? -10.408 -8.250 8.508 1.00 89.06 179 VAL A O 1
ATOM 1338 N N . ILE A 1 180 ? -12.276 -9.487 8.469 1.00 90.50 180 ILE A N 1
ATOM 1339 C CA . ILE A 1 180 ? -11.651 -10.620 7.772 1.00 90.50 180 ILE A CA 1
ATOM 1340 C C . ILE A 1 180 ? -11.223 -10.203 6.358 1.00 90.50 180 ILE A C 1
ATOM 1342 O O . ILE A 1 180 ? -10.100 -10.496 5.942 1.00 90.50 180 ILE A O 1
ATOM 1346 N N . ALA A 1 181 ? -12.081 -9.486 5.627 1.00 91.75 181 ALA A N 1
ATOM 1347 C CA . ALA A 1 181 ? -11.752 -8.955 4.307 1.00 91.75 181 ALA A CA 1
ATOM 1348 C C . ALA A 1 181 ? -10.543 -8.003 4.363 1.00 91.75 181 ALA A C 1
ATOM 1350 O O . ALA A 1 181 ? -9.633 -8.146 3.544 1.00 91.75 181 ALA A O 1
ATOM 1351 N N . ALA A 1 182 ? -10.475 -7.124 5.369 1.00 88.94 182 ALA A N 1
ATOM 1352 C CA . ALA A 1 182 ? -9.354 -6.212 5.599 1.00 88.94 182 ALA A CA 1
ATOM 1353 C C . ALA A 1 182 ? -8.028 -6.954 5.845 1.00 88.94 182 ALA A C 1
ATOM 1355 O O . ALA A 1 182 ? -6.989 -6.588 5.290 1.00 88.94 182 ALA A O 1
ATOM 1356 N N . LEU A 1 183 ? -8.048 -8.054 6.609 1.00 90.50 183 LEU A N 1
ATOM 1357 C CA . LEU A 1 183 ? -6.872 -8.907 6.828 1.00 90.50 183 LEU A CA 1
ATOM 1358 C C . LEU A 1 183 ? -6.356 -9.521 5.519 1.00 90.50 183 LEU A C 1
ATOM 1360 O O . LEU A 1 183 ? -5.155 -9.475 5.236 1.00 90.50 183 LEU A O 1
ATOM 1364 N N . PHE A 1 184 ? -7.253 -10.078 4.700 1.00 91.25 184 PHE A N 1
ATOM 1365 C CA . PHE A 1 184 ? -6.879 -10.645 3.402 1.00 91.25 184 PHE A CA 1
ATOM 1366 C C . PHE A 1 184 ? -6.422 -9.575 2.406 1.00 91.25 184 PHE A C 1
ATOM 1368 O O . PHE A 1 184 ? -5.468 -9.813 1.663 1.00 91.25 184 PHE A O 1
ATOM 1375 N N . SER A 1 185 ? -7.071 -8.410 2.412 1.00 90.94 185 SER A N 1
ATOM 1376 C CA . SER A 1 185 ? -6.698 -7.233 1.624 1.00 90.94 185 SER A CA 1
ATOM 1377 C C . SER A 1 185 ? -5.274 -6.789 1.956 1.00 90.94 185 SER A C 1
ATOM 1379 O O . SER A 1 185 ? -4.408 -6.738 1.081 1.00 90.94 185 SER A O 1
ATOM 1381 N N . THR A 1 186 ? -4.995 -6.600 3.248 1.00 89.38 186 THR A N 1
ATOM 1382 C CA . THR A 1 186 ? -3.681 -6.210 3.770 1.00 89.38 186 THR A CA 1
ATOM 1383 C C . THR A 1 186 ? -2.616 -7.229 3.382 1.00 89.38 186 THR A C 1
ATOM 1385 O O . THR A 1 186 ? -1.580 -6.867 2.830 1.00 89.38 186 THR A O 1
ATOM 1388 N N . LYS A 1 187 ? -2.875 -8.525 3.592 1.00 91.19 187 LYS A N 1
ATOM 1389 C CA . LYS A 1 187 ? -1.939 -9.584 3.199 1.00 91.19 187 LYS A CA 1
ATOM 1390 C C . LYS A 1 187 ? -1.624 -9.543 1.698 1.00 91.19 187 LYS A C 1
ATOM 1392 O O . LYS A 1 187 ? -0.453 -9.579 1.326 1.00 91.19 187 LYS A O 1
ATOM 1397 N N . ALA A 1 188 ? -2.649 -9.435 0.850 1.00 91.56 188 ALA A N 1
ATOM 1398 C CA . ALA A 1 188 ? -2.474 -9.361 -0.600 1.00 91.56 188 ALA A CA 1
ATOM 1399 C C . ALA A 1 188 ? -1.677 -8.117 -1.026 1.00 91.56 188 ALA A C 1
ATOM 1401 O O . ALA A 1 188 ? -0.888 -8.190 -1.966 1.00 91.56 188 ALA A O 1
ATOM 1402 N N . LEU A 1 189 ? -1.846 -6.992 -0.324 1.00 91.38 189 LEU A N 1
ATOM 1403 C CA . LEU A 1 189 ? -1.091 -5.766 -0.572 1.00 91.38 189 LEU A CA 1
ATOM 1404 C C . LEU A 1 189 ? 0.408 -5.954 -0.298 1.00 91.38 189 LEU A C 1
ATOM 1406 O O . LEU A 1 189 ? 1.236 -5.582 -1.126 1.00 91.38 189 LEU A O 1
ATOM 1410 N N . PHE A 1 190 ? 0.768 -6.580 0.825 1.00 92.62 190 PHE A N 1
ATOM 1411 C CA . PHE A 1 190 ? 2.168 -6.861 1.152 1.00 92.62 190 PHE A CA 1
ATOM 1412 C C . PHE A 1 190 ? 2.821 -7.854 0.180 1.00 92.62 190 PHE A C 1
ATOM 1414 O O . PHE A 1 190 ? 3.965 -7.649 -0.226 1.00 92.62 190 PHE A O 1
ATOM 1421 N N . GLU A 1 191 ? 2.094 -8.897 -0.232 1.00 91.25 191 GLU A N 1
ATOM 1422 C CA . GLU A 1 191 ? 2.547 -9.821 -1.282 1.00 91.25 191 GLU A CA 1
ATOM 1423 C C . GLU A 1 191 ? 2.802 -9.068 -2.598 1.00 91.25 191 GLU A C 1
ATOM 1425 O O . GLU A 1 191 ? 3.824 -9.282 -3.251 1.00 91.25 191 GLU A O 1
ATOM 1430 N N . ALA A 1 192 ? 1.930 -8.117 -2.946 1.00 91.44 192 ALA A N 1
ATOM 1431 C CA . ALA A 1 192 ? 2.092 -7.279 -4.128 1.00 91.44 192 ALA A CA 1
ATOM 1432 C C . ALA A 1 192 ? 3.299 -6.326 -4.033 1.00 91.44 192 ALA A C 1
ATOM 1434 O O . ALA A 1 192 ? 3.982 -6.094 -5.033 1.00 91.44 192 ALA A O 1
ATOM 1435 N N . HIS A 1 193 ? 3.590 -5.782 -2.847 1.00 92.00 193 HIS A N 1
ATOM 1436 C CA . HIS A 1 193 ? 4.785 -4.967 -2.615 1.00 92.00 193 HIS A CA 1
ATOM 1437 C C . HIS A 1 193 ? 6.078 -5.782 -2.736 1.00 92.00 193 HIS A C 1
ATOM 1439 O O . HIS A 1 193 ? 7.029 -5.307 -3.362 1.00 92.00 193 HIS A O 1
ATOM 1445 N N . SER A 1 194 ? 6.107 -7.010 -2.203 1.00 91.50 194 SER A N 1
ATOM 1446 C CA . SER A 1 194 ? 7.239 -7.925 -2.404 1.00 91.50 194 SER A CA 1
ATOM 1447 C C . SER A 1 194 ? 7.451 -8.188 -3.897 1.00 91.50 194 SER A C 1
ATOM 1449 O O . SER A 1 194 ? 8.500 -7.839 -4.436 1.00 91.50 194 SER A O 1
ATOM 1451 N N . ASP A 1 195 ? 6.420 -8.666 -4.602 1.00 90.50 195 ASP A N 1
ATOM 1452 C CA . ASP A 1 195 ? 6.473 -9.003 -6.033 1.00 90.50 195 ASP A CA 1
ATOM 1453 C C . ASP A 1 195 ? 6.965 -7.828 -6.901 1.00 90.50 195 ASP A C 1
ATOM 1455 O O . ASP A 1 195 ? 7.875 -7.978 -7.719 1.00 90.50 195 ASP A O 1
ATOM 1459 N N . ALA A 1 196 ? 6.454 -6.618 -6.647 1.00 88.12 196 ALA A N 1
ATOM 1460 C CA . ALA A 1 196 ? 6.854 -5.407 -7.368 1.00 88.12 196 ALA A CA 1
ATOM 1461 C C . ALA A 1 196 ? 8.321 -5.008 -7.164 1.00 88.12 196 ALA A C 1
ATOM 1463 O O . ALA A 1 196 ? 8.902 -4.297 -7.986 1.00 88.12 196 ALA A O 1
ATOM 1464 N N . THR A 1 197 ? 8.921 -5.420 -6.049 1.00 88.44 197 THR A N 1
ATOM 1465 C CA . THR A 1 197 ? 10.278 -5.018 -5.672 1.00 88.44 197 THR A CA 1
ATOM 1466 C C . THR A 1 197 ? 11.327 -6.089 -5.941 1.00 88.44 197 THR A C 1
ATOM 1468 O O . THR A 1 197 ? 12.505 -5.744 -6.038 1.00 88.44 197 THR A O 1
ATOM 1471 N N . VAL A 1 198 ? 10.929 -7.346 -6.191 1.00 88.25 198 VAL A N 1
ATOM 1472 C CA . VAL A 1 198 ? 11.838 -8.450 -6.563 1.00 88.25 198 VAL A CA 1
ATOM 1473 C C . VAL A 1 198 ? 12.721 -8.085 -7.761 1.00 88.25 198 VAL A C 1
ATOM 1475 O O . VAL A 1 198 ? 13.912 -8.397 -7.767 1.00 88.25 198 VAL A O 1
ATOM 1478 N N . GLY A 1 199 ? 12.164 -7.398 -8.764 1.00 82.44 199 GLY A N 1
ATOM 1479 C CA . GLY A 1 199 ? 12.897 -6.974 -9.965 1.00 82.44 199 GLY A CA 1
ATOM 1480 C C . GLY A 1 199 ? 13.849 -5.786 -9.764 1.00 82.44 199 GLY A C 1
ATOM 1481 O O . GLY A 1 199 ? 14.643 -5.491 -10.660 1.00 82.44 199 GLY A O 1
ATOM 1482 N N . ILE A 1 200 ? 13.766 -5.102 -8.619 1.00 85.56 200 ILE A N 1
ATOM 1483 C CA . ILE A 1 200 ? 14.548 -3.903 -8.289 1.00 85.56 200 ILE A CA 1
ATOM 1484 C C . ILE A 1 200 ? 15.655 -4.261 -7.299 1.00 85.56 200 ILE A C 1
ATOM 1486 O O . ILE A 1 200 ? 16.831 -4.040 -7.582 1.00 85.56 200 ILE A O 1
ATOM 1490 N N . ASP A 1 201 ? 15.276 -4.812 -6.146 1.00 88.12 201 ASP A N 1
ATOM 1491 C CA . ASP A 1 201 ? 16.188 -5.235 -5.089 1.00 88.12 201 ASP A CA 1
ATOM 1492 C C . ASP A 1 201 ? 15.526 -6.338 -4.249 1.00 88.12 201 ASP A C 1
ATOM 1494 O O . ASP A 1 201 ? 14.570 -6.110 -3.501 1.00 88.12 201 ASP A O 1
ATOM 1498 N N . ARG A 1 202 ? 16.082 -7.548 -4.355 1.00 90.00 202 ARG A N 1
ATOM 1499 C CA . ARG A 1 202 ? 15.592 -8.739 -3.654 1.00 90.00 202 ARG A CA 1
ATOM 1500 C C . ARG A 1 202 ? 15.612 -8.580 -2.132 1.00 90.00 202 ARG A C 1
ATOM 1502 O O . ARG A 1 202 ? 14.781 -9.183 -1.459 1.00 90.00 202 ARG A O 1
ATOM 1509 N N . ASN A 1 203 ? 16.521 -7.776 -1.581 1.00 92.75 203 ASN A N 1
ATOM 1510 C CA . ASN A 1 203 ? 16.582 -7.560 -0.139 1.00 92.75 203 ASN A CA 1
ATOM 1511 C C . ASN A 1 203 ? 15.361 -6.789 0.362 1.00 92.75 203 ASN A C 1
ATOM 1513 O O . ASN A 1 203 ? 14.815 -7.146 1.403 1.00 92.75 203 ASN A O 1
ATOM 1517 N N . ILE A 1 204 ? 14.881 -5.786 -0.385 1.00 91.50 204 ILE A N 1
ATOM 1518 C CA . ILE A 1 204 ? 13.684 -5.040 0.038 1.00 91.50 204 ILE A CA 1
ATOM 1519 C C . ILE A 1 204 ? 12.426 -5.901 -0.132 1.00 91.50 204 ILE A C 1
ATOM 1521 O O . ILE A 1 204 ? 11.533 -5.820 0.704 1.00 91.50 204 ILE A O 1
ATOM 1525 N N . ALA A 1 205 ? 12.376 -6.779 -1.142 1.00 91.88 205 ALA A N 1
ATOM 1526 C CA . ALA A 1 205 ? 11.279 -7.739 -1.294 1.00 91.88 205 ALA A CA 1
ATOM 1527 C C . ALA A 1 205 ? 11.160 -8.677 -0.075 1.00 91.88 205 ALA A C 1
ATOM 1529 O O . ALA A 1 205 ? 10.080 -8.842 0.490 1.00 91.88 205 ALA A O 1
ATOM 1530 N N . MET A 1 206 ? 12.286 -9.211 0.415 1.00 92.56 206 MET A N 1
ATOM 1531 C CA . MET A 1 206 ? 12.298 -10.027 1.639 1.00 92.56 206 MET A CA 1
ATOM 1532 C C . MET A 1 206 ? 11.889 -9.227 2.887 1.00 92.56 206 MET A C 1
ATOM 1534 O O . MET A 1 206 ? 11.212 -9.752 3.774 1.00 92.56 206 MET A O 1
ATOM 1538 N N . GLU A 1 207 ? 12.272 -7.950 2.970 1.00 94.12 207 GLU A N 1
ATOM 1539 C CA . GLU A 1 207 ? 11.826 -7.061 4.049 1.00 94.12 207 GLU A CA 1
ATOM 1540 C C . GLU A 1 207 ? 10.304 -6.844 4.014 1.00 94.12 207 GLU A C 1
ATOM 1542 O O . GLU A 1 207 ? 9.678 -6.842 5.077 1.00 94.12 207 GLU A O 1
ATOM 1547 N N . TRP A 1 208 ? 9.695 -6.743 2.825 1.00 94.31 208 TRP A N 1
ATOM 1548 C CA . TRP A 1 208 ? 8.239 -6.646 2.659 1.00 94.31 208 TRP A CA 1
ATOM 1549 C C . TRP A 1 208 ? 7.515 -7.893 3.169 1.00 94.31 208 TRP A C 1
ATOM 1551 O O . TRP A 1 208 ? 6.533 -7.771 3.900 1.00 94.31 208 TRP A O 1
ATOM 1561 N N . GLU A 1 209 ? 8.021 -9.088 2.864 1.00 92.69 209 GLU A N 1
ATOM 1562 C CA . GLU A 1 209 ? 7.450 -10.351 3.355 1.00 92.69 209 GLU A CA 1
ATOM 1563 C C . GLU A 1 209 ? 7.569 -10.504 4.874 1.00 92.69 209 GLU A C 1
ATOM 1565 O O . GLU A 1 209 ? 6.641 -10.968 5.544 1.00 92.69 209 GLU A O 1
ATOM 1570 N N . SER A 1 210 ? 8.710 -10.102 5.435 1.00 92.88 210 SER A N 1
ATOM 1571 C CA . SER A 1 210 ? 8.926 -10.105 6.883 1.00 92.88 210 SER A CA 1
ATOM 1572 C C . SER A 1 210 ? 7.972 -9.135 7.584 1.00 92.88 210 SER A C 1
ATOM 1574 O O . SER A 1 210 ? 7.325 -9.485 8.577 1.00 92.88 210 SER A O 1
ATOM 1576 N N . LEU A 1 211 ? 7.815 -7.932 7.023 1.00 92.50 211 LEU A N 1
ATOM 1577 C CA . LEU A 1 211 ? 6.896 -6.930 7.544 1.00 92.50 211 LEU A CA 1
ATOM 1578 C C . LEU A 1 211 ? 5.434 -7.374 7.432 1.00 92.50 211 LEU A C 1
ATOM 1580 O O . LEU A 1 211 ? 4.672 -7.117 8.360 1.00 92.50 211 LEU A O 1
ATOM 1584 N N . ALA A 1 212 ? 5.059 -8.091 6.370 1.00 92.25 212 ALA A N 1
ATOM 1585 C CA . ALA A 1 212 ? 3.713 -8.633 6.192 1.00 92.25 212 ALA A CA 1
ATOM 1586 C C . ALA A 1 212 ? 3.280 -9.475 7.398 1.00 92.25 212 ALA A C 1
ATOM 1588 O O . ALA A 1 212 ? 2.194 -9.283 7.941 1.00 92.25 212 ALA A O 1
ATOM 1589 N N . LYS A 1 213 ? 4.157 -10.376 7.863 1.00 90.94 213 LYS A N 1
ATOM 1590 C CA . LYS A 1 213 ? 3.881 -11.243 9.017 1.00 90.94 213 LYS A CA 1
ATOM 1591 C C . LYS A 1 213 ? 3.656 -10.423 10.281 1.00 90.94 213 LYS A C 1
ATOM 1593 O O . LYS A 1 213 ? 2.685 -10.663 10.995 1.00 90.94 213 LYS A O 1
ATOM 1598 N N . LEU A 1 214 ? 4.521 -9.441 10.537 1.00 90.12 214 LEU A N 1
ATOM 1599 C CA . LEU A 1 214 ? 4.404 -8.569 11.704 1.00 90.12 214 LEU A CA 1
ATOM 1600 C C . LEU A 1 214 ? 3.120 -7.731 11.650 1.00 90.12 214 LEU A C 1
ATOM 1602 O O . LEU A 1 214 ? 2.375 -7.701 12.624 1.00 90.12 214 LEU A O 1
ATOM 1606 N N . TYR A 1 215 ? 2.852 -7.083 10.517 1.00 87.94 215 TYR A N 1
ATOM 1607 C CA . TYR A 1 215 ? 1.735 -6.155 10.354 1.00 87.94 215 TYR A CA 1
ATOM 1608 C C . TYR A 1 215 ? 0.383 -6.875 10.390 1.00 87.94 215 TYR A C 1
ATOM 1610 O O . TYR A 1 215 ? -0.519 -6.449 11.105 1.00 87.94 215 TYR A O 1
ATOM 1618 N N . VAL A 1 216 ? 0.249 -8.008 9.691 1.00 89.19 216 VAL A N 1
ATOM 1619 C CA . VAL A 1 216 ? -0.978 -8.823 9.721 1.00 89.19 216 VAL A CA 1
ATOM 1620 C C . VAL A 1 216 ? -1.230 -9.373 11.126 1.00 89.19 216 VAL A C 1
ATOM 1622 O O . VAL A 1 216 ? -2.369 -9.360 11.583 1.00 89.19 216 VAL A O 1
ATOM 1625 N N . THR A 1 217 ? -0.183 -9.794 11.845 1.00 87.75 217 THR A N 1
ATOM 1626 C CA . THR A 1 217 ? -0.317 -10.251 13.240 1.00 87.75 217 THR A CA 1
ATOM 1627 C C . THR A 1 217 ? -0.744 -9.110 14.163 1.00 87.75 217 THR A C 1
ATOM 1629 O O . THR A 1 217 ? -1.653 -9.288 14.970 1.00 87.75 217 THR A O 1
ATOM 1632 N N . ALA A 1 218 ? -0.138 -7.927 14.018 1.00 87.81 218 ALA A N 1
ATOM 1633 C CA . ALA A 1 218 ? -0.509 -6.727 14.765 1.00 87.81 218 ALA A CA 1
ATOM 1634 C C . ALA A 1 218 ? -1.988 -6.385 14.568 1.00 87.81 218 ALA A C 1
ATOM 1636 O O . ALA A 1 218 ? -2.731 -6.222 15.532 1.00 87.81 218 ALA A O 1
ATOM 1637 N N . TYR A 1 219 ? -2.412 -6.343 13.307 1.00 85.75 219 TYR A N 1
ATOM 1638 C CA . TYR A 1 219 ? -3.773 -5.999 12.929 1.00 85.75 219 TYR A CA 1
ATOM 1639 C C . TYR A 1 219 ? -4.783 -7.042 13.424 1.00 85.75 219 TYR A C 1
ATOM 1641 O O . TYR A 1 219 ? -5.819 -6.683 13.978 1.00 85.75 219 TYR A O 1
ATOM 1649 N N . ALA A 1 220 ? -4.462 -8.335 13.309 1.00 88.12 220 ALA A N 1
ATOM 1650 C CA . ALA A 1 220 ? -5.296 -9.414 13.835 1.00 88.12 220 ALA A CA 1
ATOM 1651 C C . ALA A 1 220 ? -5.467 -9.325 15.363 1.00 88.12 220 ALA A C 1
ATOM 1653 O O . ALA A 1 220 ? -6.571 -9.521 15.869 1.00 88.12 220 ALA A O 1
ATOM 1654 N N . LEU A 1 221 ? -4.404 -8.981 16.100 1.00 87.19 221 LEU A N 1
ATOM 1655 C CA . LEU A 1 221 ? -4.473 -8.758 17.548 1.00 87.19 221 LEU A CA 1
ATOM 1656 C C . LEU A 1 221 ? -5.364 -7.562 17.898 1.00 87.19 221 LEU A C 1
ATOM 1658 O O . LEU A 1 221 ? -6.163 -7.649 18.828 1.00 87.19 221 LEU A O 1
ATOM 1662 N N . THR A 1 222 ? -5.272 -6.463 17.146 1.00 83.19 222 THR A N 1
ATOM 1663 C CA . THR A 1 222 ? -6.152 -5.301 17.336 1.00 83.19 222 THR A CA 1
ATOM 1664 C C . THR A 1 222 ? -7.611 -5.652 17.057 1.00 83.19 222 THR A C 1
ATOM 1666 O O . THR A 1 222 ? -8.476 -5.320 17.863 1.00 83.19 222 THR A O 1
ATOM 1669 N N . ALA A 1 223 ? -7.886 -6.391 15.983 1.00 82.94 223 ALA A N 1
ATOM 1670 C CA . ALA A 1 223 ? -9.222 -6.881 15.649 1.00 82.94 223 ALA A CA 1
ATOM 1671 C C . ALA A 1 223 ? -9.816 -7.802 16.729 1.00 82.94 223 ALA A C 1
ATOM 1673 O O . ALA A 1 223 ? -11.006 -7.722 17.025 1.00 82.94 223 ALA A O 1
ATOM 1674 N N . ALA A 1 224 ? -8.993 -8.653 17.345 1.00 83.75 224 ALA A N 1
ATOM 1675 C CA . ALA A 1 224 ? -9.411 -9.535 18.433 1.00 83.75 224 ALA A CA 1
ATOM 1676 C C . ALA A 1 224 ? -9.493 -8.826 19.800 1.00 83.75 224 ALA A C 1
ATOM 1678 O O . ALA A 1 224 ? -10.086 -9.361 20.739 1.00 83.75 224 ALA A O 1
ATOM 1679 N N . SER A 1 225 ? -8.918 -7.624 19.931 1.00 80.50 225 SER A N 1
ATOM 1680 C CA . SER A 1 225 ? -8.813 -6.919 21.212 1.00 80.50 225 SER A CA 1
ATOM 1681 C C . SER A 1 225 ? -10.151 -6.643 21.917 1.00 80.50 225 SER A C 1
ATOM 1683 O O . SER A 1 225 ? -10.171 -6.789 23.138 1.00 80.50 225 SER A O 1
ATOM 1685 N N . PRO A 1 226 ? -11.289 -6.355 21.245 1.00 74.94 226 PRO A N 1
ATOM 1686 C CA . PRO A 1 226 ? -12.566 -6.162 21.939 1.00 74.94 226 PRO A CA 1
ATOM 1687 C C . PRO A 1 226 ? -13.037 -7.421 22.680 1.00 74.94 226 PRO A C 1
ATOM 1689 O O . PRO A 1 226 ? -13.536 -7.329 23.799 1.00 74.94 226 PRO A O 1
ATOM 1692 N N . LEU A 1 227 ? -12.817 -8.609 22.100 1.00 75.62 227 LEU A N 1
ATOM 1693 C CA . LEU A 1 227 ? -13.109 -9.889 22.757 1.00 75.62 227 LEU A CA 1
ATOM 1694 C C . LEU A 1 227 ? -12.174 -10.114 23.950 1.00 75.62 227 LEU A C 1
ATOM 1696 O O . LEU A 1 227 ? -12.610 -10.548 25.015 1.00 75.62 227 LEU A O 1
ATOM 1700 N N . LEU A 1 228 ? -10.895 -9.762 23.786 1.00 73.44 228 LEU A N 1
ATOM 1701 C CA . LEU A 1 228 ? -9.893 -9.844 24.846 1.00 73.44 228 LEU A CA 1
ATOM 1702 C C . LEU A 1 228 ? -10.256 -8.943 26.036 1.00 73.44 228 LEU A C 1
ATOM 1704 O O . LEU A 1 228 ? -10.087 -9.350 27.179 1.00 73.44 228 LEU A O 1
ATOM 1708 N N . VAL A 1 229 ? -10.788 -7.742 25.783 1.00 70.88 229 VAL A N 1
ATOM 1709 C CA . VAL A 1 229 ? -11.234 -6.803 26.825 1.00 70.88 229 VAL A CA 1
ATOM 1710 C C . VAL A 1 229 ? -12.409 -7.363 27.617 1.00 70.88 229 VAL A C 1
ATOM 1712 O O . VAL A 1 229 ? -12.410 -7.229 28.835 1.00 70.88 229 VAL A O 1
ATOM 1715 N N . ILE A 1 230 ? -13.366 -8.036 26.972 1.00 72.56 230 ILE A N 1
ATOM 1716 C CA . ILE A 1 230 ? -14.494 -8.674 27.673 1.00 72.56 230 ILE A CA 1
ATOM 1717 C C . ILE A 1 230 ? -13.987 -9.755 28.641 1.00 72.56 230 ILE A C 1
ATOM 1719 O O . ILE A 1 230 ? -14.435 -9.821 29.783 1.00 72.56 230 ILE A O 1
ATOM 1723 N N . VAL A 1 231 ? -13.007 -10.561 28.219 1.00 70.69 231 VAL A N 1
ATOM 1724 C CA . VAL A 1 231 ? -12.407 -11.614 29.056 1.00 70.69 231 VAL A CA 1
ATOM 1725 C C . VAL A 1 231 ? -11.514 -11.026 30.158 1.00 70.69 231 VAL A C 1
ATOM 1727 O O . VAL A 1 231 ? -11.558 -11.467 31.305 1.00 70.69 231 VAL A O 1
ATOM 1730 N N . LEU A 1 232 ? -10.709 -10.008 29.835 1.00 70.12 232 LEU A N 1
ATOM 1731 C CA . LEU A 1 232 ? -9.753 -9.386 30.756 1.00 70.12 232 LEU A CA 1
ATOM 1732 C C . LEU A 1 232 ? -10.366 -8.312 31.660 1.00 70.12 232 LEU A C 1
ATOM 1734 O O . LEU A 1 232 ? -9.704 -7.899 32.610 1.00 70.12 232 LEU A O 1
ATOM 1738 N N . ALA A 1 233 ? -11.613 -7.886 31.436 1.00 65.62 233 ALA A N 1
ATOM 1739 C CA . ALA A 1 233 ? -12.359 -7.040 32.370 1.00 65.62 233 ALA A CA 1
ATOM 1740 C C . ALA A 1 233 ? -12.445 -7.681 33.769 1.00 65.62 233 ALA A C 1
ATOM 1742 O O . ALA A 1 233 ? -12.482 -6.971 34.771 1.00 65.62 233 ALA A O 1
ATOM 1743 N N . LEU A 1 234 ? -12.353 -9.015 33.844 1.00 64.19 234 LEU A N 1
ATOM 1744 C CA . LEU A 1 234 ? -12.230 -9.784 35.087 1.00 64.19 234 LEU A CA 1
ATOM 1745 C C . LEU A 1 234 ? -10.874 -9.591 35.803 1.00 64.19 234 LEU A C 1
ATOM 1747 O O . LEU A 1 234 ? -10.769 -9.842 36.999 1.00 64.19 234 LEU A O 1
ATOM 1751 N N . PHE A 1 235 ? -9.842 -9.120 35.094 1.00 69.38 235 PHE A N 1
ATOM 1752 C CA . PHE A 1 235 ? -8.451 -8.993 35.555 1.00 69.38 235 PHE A CA 1
ATOM 1753 C C . PHE A 1 235 ? -7.908 -7.547 35.539 1.00 69.38 235 PHE A C 1
ATOM 1755 O O . PHE A 1 235 ? -6.708 -7.329 35.738 1.00 69.38 235 PHE A O 1
ATOM 1762 N N . GLY A 1 236 ? -8.777 -6.548 35.335 1.00 70.06 236 GLY A N 1
ATOM 1763 C CA . GLY A 1 236 ? -8.536 -5.112 35.544 1.00 70.06 236 GLY A CA 1
ATOM 1764 C C . GLY A 1 236 ? -7.237 -4.553 34.940 1.00 70.06 236 GLY A C 1
ATOM 1765 O O . GLY A 1 236 ? -7.205 -4.083 33.806 1.00 70.06 236 GLY A O 1
ATOM 1766 N N . ARG A 1 237 ? -6.141 -4.568 35.712 1.00 74.88 237 ARG A N 1
ATOM 1767 C CA . ARG A 1 237 ? -4.844 -3.967 35.341 1.00 74.88 237 ARG A CA 1
ATOM 1768 C C . ARG A 1 237 ? -4.109 -4.719 34.224 1.00 74.88 237 ARG A C 1
ATOM 1770 O O . ARG A 1 237 ? -3.401 -4.088 33.443 1.00 74.88 237 ARG A O 1
ATOM 1777 N N . LEU A 1 238 ? -4.291 -6.038 34.113 1.00 77.75 238 LEU A N 1
ATOM 1778 C CA . LEU A 1 238 ? -3.655 -6.840 33.055 1.00 77.75 238 LEU A CA 1
ATOM 1779 C C . LEU A 1 238 ? -4.231 -6.521 31.665 1.00 77.75 238 LEU A C 1
ATOM 1781 O O . LEU A 1 238 ? -3.491 -6.519 30.683 1.00 77.75 238 LEU A O 1
ATOM 1785 N N . ALA A 1 239 ? -5.521 -6.168 31.592 1.00 75.94 239 ALA A N 1
ATOM 1786 C CA . ALA A 1 239 ? -6.187 -5.759 30.354 1.00 75.94 239 ALA A CA 1
ATOM 1787 C C . ALA A 1 239 ? -5.539 -4.515 29.733 1.00 75.94 239 ALA A C 1
ATOM 1789 O O . ALA A 1 239 ? -5.254 -4.475 28.538 1.00 75.94 239 ALA A O 1
ATOM 1790 N N . VAL A 1 240 ? -5.265 -3.510 30.569 1.00 78.94 240 VAL A N 1
ATOM 1791 C CA . VAL A 1 240 ? -4.692 -2.229 30.137 1.00 78.94 240 VAL A CA 1
ATOM 1792 C C . VAL A 1 240 ? -3.272 -2.414 29.601 1.00 78.94 240 VAL A C 1
ATOM 1794 O O . VAL A 1 240 ? -2.942 -1.876 28.546 1.00 78.94 240 VAL A O 1
ATOM 1797 N N . LEU A 1 241 ? -2.445 -3.216 30.282 1.00 83.31 241 LEU A N 1
ATOM 1798 C CA . LEU A 1 241 ? -1.083 -3.515 29.828 1.00 83.31 241 LEU A CA 1
ATOM 1799 C C . LEU A 1 241 ? -1.073 -4.272 28.491 1.00 83.31 241 LEU A C 1
ATOM 1801 O O . LEU A 1 241 ? -0.269 -3.952 27.617 1.00 83.31 241 LEU A O 1
ATOM 1805 N N . ALA A 1 242 ? -1.988 -5.230 28.304 1.00 83.06 242 ALA A N 1
ATOM 1806 C CA . ALA A 1 242 ? -2.114 -5.968 27.049 1.00 83.06 242 ALA A CA 1
ATOM 1807 C C . ALA A 1 242 ? -2.519 -5.054 25.878 1.00 83.06 242 ALA A C 1
ATOM 1809 O O . ALA A 1 242 ? -1.915 -5.118 24.808 1.00 83.06 242 ALA A O 1
ATOM 1810 N N . LEU A 1 243 ? -3.488 -4.155 26.087 1.00 82.50 243 LEU A N 1
ATOM 1811 C CA . LEU A 1 243 ? -3.895 -3.177 25.073 1.00 82.50 243 LEU A CA 1
ATOM 1812 C C . LEU A 1 243 ? -2.756 -2.219 24.705 1.00 82.50 243 LEU A C 1
ATOM 1814 O O . LEU A 1 243 ? -2.512 -1.986 23.522 1.00 82.50 243 LEU A O 1
ATOM 1818 N N . LEU A 1 244 ? -2.022 -1.708 25.698 1.00 84.94 244 LEU A N 1
ATOM 1819 C CA . LEU A 1 244 ? -0.855 -0.852 25.465 1.00 84.94 244 LEU A CA 1
ATOM 1820 C C . LEU A 1 244 ? 0.217 -1.567 24.636 1.00 84.94 244 LEU A C 1
ATOM 1822 O O . LEU A 1 244 ? 0.756 -0.981 23.698 1.00 84.94 244 LEU A O 1
ATOM 1826 N N . ALA A 1 245 ? 0.493 -2.840 24.930 1.00 87.06 245 ALA A N 1
ATOM 1827 C CA . ALA A 1 245 ? 1.446 -3.636 24.161 1.00 87.06 245 ALA A CA 1
ATOM 1828 C C . ALA A 1 245 ? 1.013 -3.807 22.693 1.00 87.06 245 ALA A C 1
ATOM 1830 O O . ALA A 1 245 ? 1.842 -3.662 21.794 1.00 87.06 245 ALA A O 1
ATOM 1831 N N . ILE A 1 246 ? -0.281 -4.050 22.438 1.00 86.88 246 ILE A N 1
ATOM 1832 C CA . ILE A 1 246 ? -0.836 -4.145 21.075 1.00 86.88 246 ILE A CA 1
ATOM 1833 C C . ILE A 1 246 ? -0.656 -2.818 20.326 1.00 86.88 246 ILE A C 1
ATOM 1835 O O . ILE A 1 246 ? -0.197 -2.819 19.184 1.00 86.88 246 ILE A O 1
ATOM 1839 N N . VAL A 1 247 ? -0.955 -1.683 20.969 1.00 84.81 247 VAL A N 1
ATOM 1840 C CA . VAL A 1 247 ? -0.788 -0.349 20.366 1.00 84.81 247 VAL A CA 1
ATOM 1841 C C . VAL A 1 247 ? 0.679 -0.072 20.028 1.00 84.81 247 VAL A C 1
ATOM 1843 O O . VAL A 1 247 ? 0.976 0.363 18.917 1.00 84.81 247 VAL A O 1
ATOM 1846 N N . ILE A 1 248 ? 1.610 -0.366 20.942 1.00 87.88 248 ILE A N 1
ATOM 1847 C CA . ILE A 1 248 ? 3.053 -0.197 20.702 1.00 87.88 248 ILE A CA 1
ATOM 1848 C C . ILE A 1 248 ? 3.507 -1.059 19.520 1.00 87.88 248 ILE A C 1
ATOM 1850 O O . ILE A 1 248 ? 4.229 -0.581 18.645 1.00 87.88 248 ILE A O 1
ATOM 1854 N N . LEU A 1 249 ? 3.067 -2.317 19.461 1.00 89.00 249 LEU A N 1
ATOM 1855 C CA . LEU A 1 249 ? 3.414 -3.228 18.374 1.00 89.00 249 LEU A CA 1
ATOM 1856 C C . LEU A 1 249 ? 2.899 -2.708 17.022 1.00 89.00 249 LEU A C 1
ATOM 1858 O O . LEU A 1 249 ? 3.633 -2.746 16.030 1.00 89.00 249 LEU A O 1
ATOM 1862 N N . LEU A 1 250 ? 1.683 -2.161 16.988 1.00 85.75 250 LEU A N 1
ATOM 1863 C CA . LEU A 1 250 ? 1.096 -1.566 15.788 1.00 85.75 250 LEU A CA 1
ATOM 1864 C C . LEU A 1 250 ? 1.851 -0.300 15.349 1.00 85.75 250 LEU A C 1
ATOM 1866 O O . LEU A 1 250 ? 2.153 -0.150 14.166 1.00 85.75 250 LEU A O 1
ATOM 1870 N N . LEU A 1 251 ? 2.262 0.559 16.289 1.00 86.69 251 LEU A N 1
ATOM 1871 C CA . LEU A 1 251 ? 3.115 1.720 16.000 1.00 86.69 251 LEU A CA 1
ATOM 1872 C C . LEU A 1 251 ? 4.458 1.307 15.390 1.00 86.69 251 LEU A C 1
ATOM 1874 O O . LEU A 1 251 ? 4.878 1.873 14.380 1.00 86.69 251 LEU A O 1
ATOM 1878 N N . VAL A 1 252 ? 5.116 0.290 15.954 1.00 90.50 252 VAL A N 1
ATOM 1879 C CA . VAL A 1 252 ? 6.373 -0.246 15.410 1.00 90.50 252 VAL A CA 1
ATOM 1880 C C . VAL A 1 252 ? 6.169 -0.779 13.990 1.00 90.50 252 VAL A C 1
ATOM 1882 O O . VAL A 1 252 ? 7.001 -0.524 13.115 1.00 90.50 252 VAL A O 1
ATOM 1885 N N . ALA A 1 253 ? 5.066 -1.488 13.736 1.00 89.56 253 ALA A N 1
ATOM 1886 C CA . ALA A 1 253 ? 4.735 -1.994 12.409 1.00 89.56 253 ALA A CA 1
ATOM 1887 C C . ALA A 1 253 ? 4.507 -0.850 11.400 1.00 89.56 253 ALA A C 1
ATOM 1889 O O . ALA A 1 253 ? 5.061 -0.894 10.301 1.00 89.56 253 ALA A O 1
ATOM 1890 N N . CYS A 1 254 ? 3.788 0.210 11.786 1.00 88.12 254 CYS A N 1
ATOM 1891 C CA . CYS A 1 254 ? 3.570 1.401 10.959 1.00 88.12 254 CYS A CA 1
ATOM 1892 C C . CYS A 1 254 ? 4.867 2.162 10.655 1.00 88.12 254 CYS A C 1
ATOM 1894 O O . CYS A 1 254 ? 5.106 2.544 9.510 1.00 88.12 254 CYS A O 1
ATOM 1896 N N . ILE A 1 255 ? 5.745 2.348 11.645 1.00 90.56 255 ILE A N 1
ATOM 1897 C CA . ILE A 1 255 ? 7.042 3.009 11.435 1.00 90.56 255 ILE A CA 1
ATOM 1898 C C . ILE A 1 255 ? 7.892 2.202 10.449 1.00 90.56 255 ILE A C 1
ATOM 1900 O O . ILE A 1 255 ? 8.425 2.761 9.489 1.00 90.56 255 ILE A O 1
ATOM 1904 N N . LYS A 1 256 ? 7.978 0.877 10.633 1.00 93.00 256 LYS A N 1
ATOM 1905 C CA . LYS A 1 256 ? 8.690 -0.004 9.695 1.00 93.00 256 LYS A CA 1
ATOM 1906 C C . LYS A 1 256 ? 8.090 0.048 8.290 1.00 93.00 256 LYS A C 1
ATOM 1908 O O . LYS A 1 256 ? 8.845 0.078 7.323 1.00 93.00 256 LYS A O 1
ATOM 1913 N N . TYR A 1 257 ? 6.765 0.119 8.179 1.00 92.25 257 TYR A N 1
ATOM 1914 C CA . TYR A 1 257 ? 6.065 0.280 6.905 1.00 92.25 257 TYR A CA 1
ATOM 1915 C C . TYR A 1 257 ? 6.458 1.569 6.183 1.00 92.25 257 TYR A C 1
ATOM 1917 O O . TYR A 1 257 ? 6.833 1.523 5.012 1.00 92.25 257 TYR A O 1
ATOM 1925 N N . ILE A 1 258 ? 6.472 2.706 6.883 1.00 92.62 258 ILE A N 1
ATOM 1926 C CA . ILE A 1 258 ? 6.886 3.995 6.309 1.00 92.62 258 ILE A CA 1
ATOM 1927 C C . ILE A 1 258 ? 8.355 3.951 5.873 1.00 92.62 258 ILE A C 1
ATOM 1929 O O . ILE A 1 258 ? 8.673 4.344 4.749 1.00 92.62 258 ILE A O 1
ATOM 1933 N N . ILE A 1 259 ? 9.252 3.444 6.727 1.00 93.88 259 ILE A N 1
ATOM 1934 C CA . ILE A 1 259 ? 10.684 3.324 6.410 1.00 93.88 259 ILE A CA 1
ATOM 1935 C C . ILE A 1 259 ? 10.880 2.483 5.146 1.00 93.88 259 ILE A C 1
ATOM 1937 O O . ILE A 1 259 ? 11.629 2.875 4.248 1.00 93.88 259 ILE A O 1
ATOM 1941 N N . LEU A 1 260 ? 10.183 1.351 5.045 1.00 94.19 260 LEU A N 1
ATOM 1942 C CA . LEU A 1 260 ? 10.303 0.460 3.900 1.00 94.19 260 LEU A CA 1
ATOM 1943 C C . LEU A 1 260 ? 9.695 1.066 2.627 1.00 94.19 260 LEU A C 1
ATOM 1945 O O . LEU A 1 260 ? 10.274 0.910 1.550 1.00 94.19 260 LEU A O 1
ATOM 1949 N N . CYS A 1 261 ? 8.611 1.842 2.734 1.00 92.88 261 CYS A N 1
ATOM 1950 C CA . CYS A 1 261 ? 8.087 2.637 1.620 1.00 92.88 261 CYS A CA 1
ATOM 1951 C C . CYS A 1 261 ? 9.122 3.653 1.116 1.00 92.88 261 CYS A C 1
ATOM 1953 O O . CYS A 1 261 ? 9.353 3.747 -0.088 1.00 92.88 261 CYS A O 1
ATOM 1955 N N . VAL A 1 262 ? 9.780 4.391 2.020 1.00 93.94 262 VAL A N 1
ATOM 1956 C CA . VAL A 1 262 ? 10.824 5.370 1.662 1.00 93.94 262 VAL A CA 1
ATOM 1957 C C . VAL A 1 262 ? 12.010 4.674 0.994 1.00 93.94 262 VAL A C 1
ATOM 1959 O O . VAL A 1 262 ? 12.475 5.114 -0.059 1.00 93.94 262 VAL A O 1
ATOM 1962 N N . LYS A 1 263 ? 12.475 3.555 1.561 1.00 94.00 263 LYS A N 1
ATOM 1963 C CA . LYS A 1 263 ? 13.565 2.750 0.996 1.00 94.00 263 LYS A CA 1
ATOM 1964 C C . LYS A 1 263 ? 13.210 2.238 -0.402 1.00 94.00 263 LYS A C 1
ATOM 1966 O O . LYS A 1 263 ? 14.012 2.377 -1.323 1.00 94.00 263 LYS A O 1
ATOM 1971 N N . THR A 1 264 ? 11.993 1.724 -0.576 1.00 92.88 264 THR A N 1
ATOM 1972 C CA . THR A 1 264 ? 11.492 1.218 -1.860 1.00 92.88 264 THR A CA 1
ATOM 1973 C C . THR A 1 264 ? 11.373 2.329 -2.896 1.00 92.88 264 THR A C 1
ATOM 1975 O O . THR A 1 264 ? 11.835 2.165 -4.024 1.00 92.88 264 THR A O 1
ATOM 1978 N N . ARG A 1 265 ? 10.827 3.489 -2.518 1.00 92.94 265 ARG A N 1
ATOM 1979 C CA . ARG A 1 265 ? 10.752 4.675 -3.378 1.00 92.94 265 ARG A CA 1
ATOM 1980 C C . ARG A 1 265 ? 12.139 5.096 -3.868 1.00 92.94 265 ARG A C 1
ATOM 1982 O O . ARG A 1 265 ? 12.347 5.245 -5.070 1.00 92.94 265 ARG A O 1
ATOM 1989 N N . ASN A 1 266 ? 13.100 5.214 -2.953 1.00 92.19 266 ASN A N 1
ATOM 1990 C CA . ASN A 1 266 ? 14.473 5.588 -3.289 1.00 92.19 266 ASN A CA 1
ATOM 1991 C C . ASN A 1 266 ? 15.140 4.551 -4.206 1.00 92.19 266 ASN A C 1
ATOM 1993 O O . ASN A 1 266 ? 15.836 4.921 -5.152 1.00 92.19 266 ASN A O 1
ATOM 1997 N N . ALA A 1 267 ? 14.907 3.257 -3.964 1.00 90.69 267 ALA A N 1
ATOM 1998 C CA . ALA A 1 267 ? 15.394 2.182 -4.824 1.00 90.69 267 ALA A CA 1
ATOM 1999 C C . ALA A 1 267 ? 14.777 2.253 -6.230 1.00 90.69 267 ALA A C 1
ATOM 2001 O O . ALA A 1 267 ? 15.505 2.145 -7.219 1.00 90.69 267 ALA A O 1
ATOM 2002 N N . CYS A 1 268 ? 13.471 2.527 -6.331 1.00 88.50 268 CYS A N 1
ATOM 2003 C CA . CYS A 1 268 ? 12.786 2.752 -7.602 1.00 88.50 268 CYS A CA 1
ATOM 2004 C C . CYS A 1 268 ? 13.409 3.932 -8.358 1.00 88.50 268 CYS A 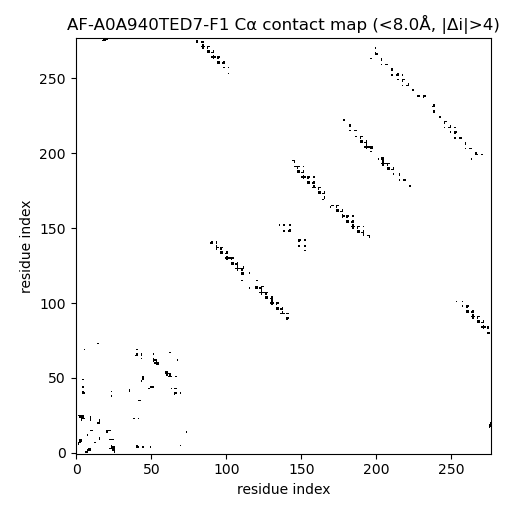C 1
ATOM 2006 O O . CYS A 1 268 ? 13.772 3.771 -9.522 1.00 88.50 268 CYS A O 1
ATOM 2008 N N . ASP A 1 269 ? 13.602 5.083 -7.706 1.00 88.25 269 ASP A N 1
ATOM 2009 C CA . ASP A 1 269 ? 14.199 6.276 -8.325 1.00 88.25 269 ASP A CA 1
ATOM 2010 C C . ASP A 1 269 ? 15.631 6.016 -8.814 1.00 88.25 269 ASP A C 1
ATOM 2012 O O . ASP A 1 269 ? 16.032 6.477 -9.887 1.00 88.25 269 ASP A O 1
ATOM 2016 N N . LYS A 1 270 ? 16.409 5.249 -8.042 1.00 87.50 270 LYS A N 1
ATOM 2017 C CA . LYS A 1 270 ? 17.775 4.857 -8.398 1.00 87.50 270 LYS A CA 1
ATOM 2018 C C . LYS A 1 270 ? 17.786 3.909 -9.602 1.00 87.50 270 LYS A C 1
ATOM 2020 O O . LYS A 1 270 ? 18.549 4.123 -10.543 1.00 87.50 270 LYS A O 1
ATOM 2025 N N . TYR A 1 271 ? 16.907 2.907 -9.607 1.00 84.12 271 TYR A N 1
ATOM 2026 C CA . TYR A 1 271 ? 16.758 1.945 -10.701 1.00 84.12 271 TYR A CA 1
ATOM 2027 C C . TYR A 1 271 ? 16.378 2.630 -12.019 1.00 84.12 271 TYR A C 1
ATOM 2029 O O . TYR A 1 271 ? 16.997 2.377 -13.052 1.00 84.12 271 TYR A O 1
ATOM 2037 N N . GLY A 1 272 ? 15.429 3.570 -11.980 1.00 78.25 272 GLY A N 1
ATOM 2038 C CA . GLY A 1 272 ? 15.022 4.342 -13.157 1.00 78.25 272 GLY A CA 1
ATOM 2039 C C . GLY A 1 272 ? 16.143 5.206 -13.745 1.00 78.25 272 GLY A C 1
ATOM 2040 O O . GLY A 1 272 ? 16.173 5.419 -14.957 1.00 78.25 272 GLY A O 1
ATOM 2041 N N . LYS A 1 273 ? 17.084 5.679 -12.913 1.00 76.81 273 LYS A N 1
ATOM 2042 C CA . LYS A 1 273 ? 18.281 6.408 -13.367 1.00 76.81 273 LYS A CA 1
ATOM 2043 C C . LYS A 1 273 ? 19.309 5.477 -14.012 1.00 76.81 273 LYS A C 1
ATOM 2045 O O . LYS A 1 273 ? 19.831 5.816 -15.067 1.00 76.81 273 LYS A O 1
ATOM 2050 N N . TYR A 1 274 ? 19.568 4.306 -13.426 1.00 71.69 274 TYR A N 1
ATOM 2051 C CA . TYR A 1 274 ? 20.533 3.346 -13.981 1.00 71.69 274 TYR A CA 1
ATOM 2052 C C . TYR A 1 274 ? 20.053 2.641 -15.241 1.00 71.69 274 TYR A C 1
ATOM 2054 O O . TYR A 1 274 ? 20.883 2.281 -16.061 1.00 71.69 274 TYR A O 1
ATOM 2062 N N . ALA A 1 275 ? 18.742 2.489 -15.442 1.00 60.56 275 ALA A N 1
ATOM 2063 C CA . ALA A 1 275 ? 18.207 1.929 -16.681 1.00 60.56 275 ALA A CA 1
ATOM 2064 C C . ALA A 1 275 ? 18.599 2.737 -17.940 1.00 60.56 275 ALA A C 1
ATOM 2066 O O . ALA A 1 275 ? 18.434 2.233 -19.048 1.00 60.56 275 ALA A O 1
ATOM 2067 N N . MET A 1 276 ? 19.091 3.975 -17.784 1.00 51.00 276 MET A N 1
ATOM 2068 C CA . MET A 1 276 ? 19.570 4.826 -18.880 1.00 51.00 276 MET A CA 1
ATOM 2069 C C . MET A 1 276 ? 21.059 4.666 -19.214 1.00 51.00 276 MET A C 1
ATOM 2071 O O . MET A 1 276 ? 21.463 5.144 -20.272 1.00 51.00 276 MET A O 1
ATOM 2075 N N . ASN A 1 277 ? 21.843 4.006 -18.357 1.00 45.38 277 ASN A N 1
ATOM 2076 C CA . ASN A 1 277 ? 23.278 3.768 -18.556 1.00 45.38 277 ASN A CA 1
ATOM 2077 C C . ASN A 1 277 ? 23.536 2.329 -19.023 1.00 45.38 277 ASN A C 1
ATOM 2079 O O . ASN A 1 277 ? 24.528 2.128 -19.753 1.00 45.38 277 ASN A O 1
#

Radius of gyration: 27.84 Å; Cα contacts (8 Å, |Δi|>4): 274; chains: 1; bounding box: 68×45×86 Å

Nearest PDB structures (foldseek):
  4fzs-assembly1_A  TM=3.121E-01  e=2.529E+00  Homo sapiens

Mean predicted aligned error: 12.56 Å

Secondary structure (DSSP, 8-state):
--SBTTSS-GGG-HHHHHTT----B--SSTT-GGG-TT-HHHHHHHHH-S-TT--TTTS-----HHHHTTTTHHHHHHHHHHHHHHHHHHHHHHHHHHHHHHHHHHHHHHHHSTTS-HHHHHHHHHHHHHHHHHHHHHHHHHHTT-HHHHHHHHHHHHHHHHHHHHHHH--HHHHHHHHHHHHHHHHHHHHHHHHHHHTT-HHHHHHHHHHHHHHHHHHHHHHHHHHHHHHHGGGTHHHHHHHHHHHHHHHHHHHHHHHHHHHHHHHHHHHHHHTT-

pLDDT: mean 76.54, std 18.14, range [30.05, 94.56]

Sequence (277 aa):
MKESICGKSCSLCGDKAKFGCTGCLNTRGFANIASTKTCPIALCAYNKGTDCEACHACGIGYGCNTYKKKDNMSSERLARVMTRRNESKRLSTAFGLIILSVVLNVLSAVLGVGLFPSEAKTVAKLADYGSNVLQFASLIMFFTHSNYYKKAMYLWLVEIVLTVLSALTGSLIVAVIGVIAALFSTKALFEAHSDATVGIDRNIAMEWESLAKLYVTAYALTAASPLLVIVLALFGRLAVLALLAIVILLLVACIKYIILCVKTRNACDKYGKYAMN